Protein AF-A0A8J7A2M4-F1 (afdb_monomer_lite)

Secondary structure (DSSP, 8-state):
--HHHHHHHHHHH-PPP----SGGGHHHHTS-HHHHTT------PPPPTT-HHHHHHHHHHHHHHHHHS--SS----GGGHHHHHHHHTT-HHHHHHHHHHHHHHHHHTT-SS--HHHHHHHSPPHHHHHHHHHHHHHHHHHHS----THHHHHHTTSS----------------------------PPPP--------

Radius of gyration: 32.7 Å; chains: 1; bounding box: 52×66×110 Å

Structure (mmCIF, N/CA/C/O backbone):
data_AF-A0A8J7A2M4-F1
#
_entry.id   AF-A0A8J7A2M4-F1
#
loop_
_atom_site.group_PDB
_atom_site.id
_atom_site.type_symbol
_atom_site.label_atom_id
_atom_site.label_alt_id
_atom_site.label_comp_id
_atom_site.label_asym_id
_atom_site.label_entity_id
_atom_site.label_seq_id
_atom_site.pdbx_PDB_ins_code
_atom_site.Cartn_x
_atom_site.Cartn_y
_atom_site.Cartn_z
_atom_site.occupancy
_atom_site.B_iso_or_equiv
_atom_site.auth_seq_id
_atom_site.auth_comp_id
_atom_site.auth_asym_id
_atom_site.auth_atom_id
_atom_site.pdbx_PDB_model_num
ATOM 1 N N . MET A 1 1 ? 28.410 -8.652 -8.803 1.00 45.47 1 MET A N 1
ATOM 2 C CA . MET A 1 1 ? 28.639 -10.118 -8.819 1.00 45.47 1 MET A CA 1
ATOM 3 C C . MET A 1 1 ? 27.365 -10.962 -8.608 1.00 45.47 1 MET A C 1
ATOM 5 O O . MET A 1 1 ? 27.441 -12.162 -8.803 1.00 45.47 1 MET A O 1
ATOM 9 N N . GLN A 1 2 ? 26.191 -10.394 -8.273 1.00 54.66 2 GLN A N 1
ATOM 10 C CA . GLN A 1 2 ? 24.990 -11.181 -7.897 1.00 54.66 2 GLN A CA 1
ATOM 11 C C . GLN A 1 2 ? 23.956 -11.416 -9.030 1.00 54.66 2 GLN A C 1
ATOM 13 O O . GLN A 1 2 ? 23.172 -12.356 -8.972 1.00 54.66 2 GLN A O 1
ATOM 18 N N . VAL A 1 3 ? 23.960 -10.609 -10.096 1.00 56.81 3 VAL A N 1
ATOM 19 C CA . VAL A 1 3 ? 22.908 -10.603 -11.142 1.00 56.81 3 VAL A CA 1
ATOM 20 C C . VAL A 1 3 ? 22.974 -11.806 -12.091 1.00 56.81 3 VAL A C 1
ATOM 22 O O . VAL A 1 3 ? 21.947 -12.343 -12.509 1.00 56.81 3 VAL A O 1
ATOM 25 N N . ALA A 1 4 ? 24.185 -12.264 -12.423 1.00 59.19 4 ALA A N 1
ATOM 26 C CA . ALA A 1 4 ? 24.372 -13.454 -13.253 1.00 59.19 4 ALA A CA 1
ATOM 27 C C . ALA A 1 4 ? 23.784 -14.710 -12.587 1.00 59.19 4 ALA A C 1
ATOM 29 O O . ALA A 1 4 ? 23.408 -15.655 -13.279 1.00 59.19 4 ALA A O 1
ATOM 30 N N . THR A 1 5 ? 23.646 -14.691 -11.260 1.00 67.31 5 THR A N 1
ATOM 31 C CA . THR A 1 5 ? 23.146 -15.805 -10.460 1.00 67.31 5 THR A CA 1
ATOM 32 C C . THR A 1 5 ? 21.656 -16.044 -10.679 1.00 67.31 5 THR A C 1
ATOM 34 O O . THR A 1 5 ? 21.287 -17.188 -10.897 1.00 67.31 5 THR A O 1
ATOM 37 N N . ILE A 1 6 ? 20.807 -15.006 -10.728 1.00 68.06 6 ILE A N 1
ATOM 38 C CA . ILE A 1 6 ? 19.355 -15.177 -10.970 1.00 68.06 6 ILE A CA 1
ATOM 39 C C . ILE A 1 6 ? 19.112 -15.763 -12.365 1.00 68.06 6 ILE A C 1
ATOM 41 O O . ILE A 1 6 ? 18.344 -16.708 -12.530 1.00 68.06 6 ILE A O 1
ATOM 45 N N . LYS A 1 7 ? 19.831 -15.253 -13.372 1.00 68.62 7 LYS A N 1
ATOM 46 C CA . LYS A 1 7 ? 19.777 -15.778 -14.742 1.00 68.62 7 LYS A CA 1
ATOM 47 C C . LYS A 1 7 ? 20.258 -17.229 -14.814 1.00 68.62 7 LYS A C 1
ATOM 49 O O . LYS A 1 7 ? 19.621 -18.051 -15.469 1.00 68.62 7 LYS A O 1
ATOM 54 N N . SER A 1 8 ? 21.399 -17.524 -14.190 1.00 71.12 8 SER A N 1
ATOM 55 C CA . SER A 1 8 ? 21.975 -18.871 -14.170 1.00 71.12 8 SER A CA 1
ATOM 56 C C . SER A 1 8 ? 21.030 -19.849 -13.477 1.00 71.12 8 SER A C 1
ATOM 58 O O . SER A 1 8 ? 20.722 -20.899 -14.028 1.00 71.12 8 SER A O 1
ATOM 60 N N . LEU A 1 9 ? 20.471 -19.448 -12.334 1.00 74.12 9 LEU A N 1
ATOM 61 C CA . LEU A 1 9 ? 19.544 -20.249 -11.550 1.00 74.12 9 LEU A CA 1
ATOM 62 C C . LEU A 1 9 ? 18.247 -20.526 -12.311 1.00 74.12 9 LEU A C 1
ATOM 64 O O . LEU A 1 9 ? 17.827 -21.673 -12.357 1.00 74.12 9 LEU A O 1
ATOM 68 N N . ALA A 1 10 ? 17.652 -19.528 -12.970 1.00 71.88 10 ALA A N 1
ATOM 69 C CA . ALA A 1 10 ? 16.437 -19.732 -13.758 1.00 71.88 10 ALA A CA 1
ATOM 70 C C . ALA A 1 10 ? 16.629 -20.687 -14.938 1.00 71.88 10 ALA A C 1
ATOM 72 O O . A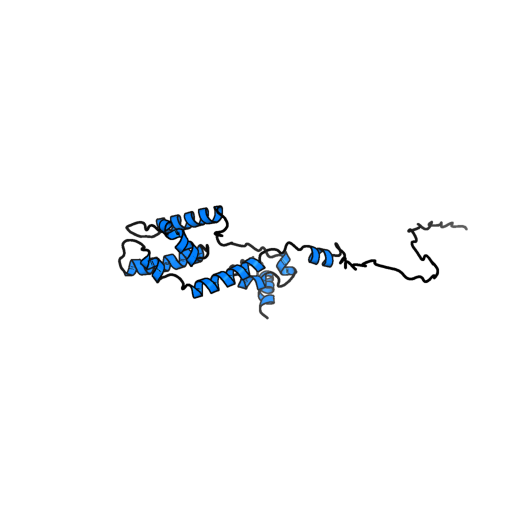LA A 1 10 ? 15.773 -21.530 -15.201 1.00 71.88 10 ALA A O 1
ATOM 73 N N . ASN A 1 11 ? 17.770 -20.595 -15.624 1.00 73.56 11 ASN A N 1
ATOM 74 C CA . ASN A 1 11 ? 18.081 -21.522 -16.708 1.00 73.56 11 ASN A CA 1
ATOM 75 C C . ASN A 1 11 ? 18.412 -22.930 -16.190 1.00 73.56 11 ASN A C 1
ATOM 77 O O . ASN A 1 11 ? 18.091 -23.901 -16.865 1.00 73.56 11 ASN A O 1
ATOM 81 N N . LEU A 1 12 ? 19.043 -23.042 -15.016 1.00 78.62 12 LEU A N 1
ATOM 82 C CA . LEU A 1 12 ? 19.411 -24.324 -14.415 1.00 78.62 12 LEU A CA 1
ATOM 83 C C . LEU A 1 12 ? 18.189 -25.072 -13.863 1.00 78.62 12 LEU A C 1
ATOM 85 O O . LEU A 1 12 ? 18.105 -26.287 -13.997 1.00 78.62 12 LEU A O 1
ATOM 89 N N . THR A 1 13 ? 17.251 -24.358 -13.237 1.00 78.88 13 THR A N 1
ATOM 90 C CA . THR A 1 13 ? 16.090 -24.966 -12.570 1.00 78.88 13 THR A CA 1
ATOM 91 C C . THR A 1 13 ? 14.877 -25.113 -13.484 1.00 78.88 13 THR A C 1
ATOM 93 O O . THR A 1 13 ? 13.997 -25.915 -13.189 1.00 78.88 13 THR A O 1
ATOM 96 N N . GLY A 1 14 ? 14.795 -24.342 -14.575 1.00 78.56 14 GLY A N 1
ATOM 97 C CA . GLY A 1 14 ? 13.630 -24.325 -15.465 1.00 78.56 14 GLY A CA 1
ATOM 98 C C . GLY A 1 14 ? 12.366 -23.719 -14.835 1.00 78.56 14 GLY A C 1
ATOM 99 O O . GLY A 1 14 ? 11.276 -23.862 -15.387 1.00 78.56 14 GLY A O 1
ATOM 100 N N . VAL A 1 15 ? 12.489 -23.048 -13.685 1.00 80.81 15 VAL A N 1
ATOM 101 C CA . VAL A 1 15 ? 11.365 -22.491 -12.915 1.00 80.81 15 VAL A CA 1
ATOM 102 C C . VAL A 1 15 ? 11.116 -21.024 -13.281 1.00 80.81 15 VAL A C 1
ATOM 104 O O . VAL A 1 15 ? 12.041 -20.272 -13.593 1.00 80.81 15 VAL A O 1
ATOM 107 N N . LYS A 1 16 ? 9.849 -20.594 -13.222 1.00 79.25 16 LYS A N 1
ATOM 108 C CA . LYS A 1 16 ? 9.463 -19.182 -13.356 1.00 79.25 16 LYS A CA 1
ATOM 109 C C . LYS A 1 16 ? 9.686 -18.451 -12.032 1.00 79.25 16 LYS A C 1
ATOM 111 O O . LYS A 1 16 ? 9.142 -18.854 -11.009 1.00 79.25 16 LYS A O 1
ATOM 116 N N . PHE A 1 17 ? 10.444 -17.361 -12.069 1.00 81.00 17 PHE A N 1
ATOM 117 C CA . PHE A 1 17 ? 10.674 -16.507 -10.907 1.00 81.00 17 PHE A CA 1
ATOM 118 C C . PHE A 1 17 ? 9.651 -15.376 -10.892 1.00 81.00 17 PHE A C 1
ATOM 120 O O . PHE A 1 17 ? 9.504 -14.666 -11.885 1.00 81.00 17 PHE A O 1
ATOM 127 N N . VAL A 1 18 ? 8.968 -15.207 -9.761 1.00 82.62 18 VAL A N 1
ATOM 128 C CA . VAL A 1 18 ? 8.136 -14.034 -9.484 1.00 82.62 18 VAL A CA 1
ATOM 129 C C . VAL A 1 18 ? 8.878 -13.205 -8.450 1.00 82.62 18 VAL A C 1
ATOM 131 O O . VAL A 1 18 ? 9.097 -13.657 -7.329 1.00 82.62 18 VAL A O 1
ATOM 134 N N . LEU A 1 19 ? 9.313 -12.016 -8.857 1.00 82.12 19 LEU A N 1
ATOM 135 C CA . LEU A 1 19 ? 9.938 -11.044 -7.970 1.00 82.12 19 LEU A CA 1
ATOM 136 C C . LEU A 1 19 ? 8.877 -10.005 -7.608 1.00 82.12 19 LEU A C 1
ATOM 138 O O . LEU A 1 19 ? 8.272 -9.415 -8.499 1.00 82.12 19 LEU A O 1
ATOM 142 N N . ALA A 1 20 ? 8.646 -9.807 -6.315 1.00 83.38 20 ALA A N 1
ATOM 143 C CA . ALA A 1 20 ? 7.710 -8.823 -5.790 1.00 83.38 20 ALA A CA 1
ATOM 144 C C . ALA A 1 20 ? 8.420 -7.987 -4.724 1.00 83.38 20 ALA A C 1
ATOM 146 O O . ALA A 1 20 ? 9.179 -8.528 -3.919 1.00 83.38 20 ALA A O 1
ATOM 147 N N . GLY A 1 21 ? 8.194 -6.677 -4.732 1.00 82.81 21 GLY A N 1
ATOM 148 C CA . GLY A 1 21 ? 8.843 -5.761 -3.804 1.00 82.81 21 GLY A CA 1
ATOM 149 C C . GLY A 1 21 ? 8.627 -4.302 -4.178 1.00 82.81 21 GLY A C 1
ATOM 150 O O . GLY A 1 21 ? 7.803 -3.982 -5.035 1.00 82.81 21 GLY A O 1
ATOM 151 N N . THR A 1 22 ? 9.375 -3.436 -3.503 1.00 85.00 22 THR A N 1
ATOM 152 C CA . THR A 1 22 ? 9.384 -1.987 -3.713 1.00 85.00 22 THR A CA 1
ATOM 153 C C . THR A 1 22 ? 10.067 -1.617 -5.030 1.00 85.00 22 THR A C 1
ATOM 155 O O . THR A 1 22 ? 10.635 -2.457 -5.739 1.00 85.00 22 THR A O 1
ATOM 158 N N . TYR A 1 23 ? 10.057 -0.322 -5.341 1.00 84.19 23 TYR A N 1
ATOM 159 C CA . TYR A 1 23 ? 10.721 0.230 -6.519 1.00 84.19 23 TYR A CA 1
ATOM 160 C C . TYR A 1 23 ? 12.239 -0.010 -6.563 1.00 84.19 23 TYR A C 1
ATOM 162 O O . TYR A 1 23 ? 12.836 0.110 -7.628 1.00 84.19 23 TYR A O 1
ATOM 170 N N . ASP A 1 24 ? 12.864 -0.456 -5.473 1.00 79.12 24 ASP A N 1
ATOM 171 C CA . ASP A 1 24 ? 14.272 -0.871 -5.467 1.00 79.12 24 ASP A CA 1
ATOM 172 C C . ASP A 1 24 ? 14.547 -2.031 -6.434 1.00 79.12 24 ASP A C 1
ATOM 174 O O . ASP A 1 24 ? 15.643 -2.155 -6.984 1.00 79.12 24 ASP A O 1
ATOM 178 N N . LEU A 1 25 ? 13.537 -2.867 -6.708 1.00 81.75 25 LEU A N 1
ATOM 179 C CA . LEU A 1 25 ? 13.650 -3.960 -7.673 1.00 81.75 25 LEU A CA 1
ATOM 180 C C . LEU A 1 25 ? 13.670 -3.484 -9.130 1.00 81.75 25 LEU A C 1
ATOM 182 O O . LEU A 1 25 ? 14.038 -4.269 -10.008 1.00 81.75 25 LEU A O 1
ATOM 186 N N . LEU A 1 26 ? 13.349 -2.215 -9.413 1.00 78.25 26 LEU A N 1
ATOM 187 C CA . LEU A 1 26 ? 13.401 -1.670 -10.774 1.00 78.25 26 LEU A CA 1
ATOM 188 C C . LEU A 1 26 ? 14.807 -1.735 -11.370 1.00 78.25 26 LEU A C 1
ATOM 190 O O . LEU A 1 26 ? 14.944 -1.877 -12.586 1.00 78.25 26 LEU A O 1
ATOM 194 N N . ILE A 1 27 ? 15.853 -1.742 -10.534 1.00 75.62 27 ILE A N 1
ATOM 195 C CA . ILE A 1 27 ? 17.225 -1.960 -11.003 1.00 75.62 27 ILE A CA 1
ATOM 196 C C . ILE A 1 27 ? 17.367 -3.290 -11.750 1.00 75.62 27 ILE A C 1
ATOM 198 O O . ILE A 1 27 ? 18.163 -3.374 -12.679 1.00 75.62 27 ILE A O 1
ATOM 202 N N . LEU A 1 28 ? 16.577 -4.313 -11.395 1.00 74.00 28 LEU A N 1
ATOM 203 C CA . LEU A 1 28 ? 16.634 -5.643 -12.000 1.00 74.00 28 LEU A CA 1
ATOM 204 C C . LEU A 1 28 ? 15.978 -5.710 -13.385 1.00 74.00 28 LEU A C 1
ATOM 206 O O . LEU A 1 28 ? 16.345 -6.569 -14.191 1.00 74.00 28 LEU A O 1
ATOM 210 N N . ARG A 1 29 ? 15.058 -4.787 -13.684 1.00 69.94 29 ARG A N 1
ATOM 211 C CA . ARG A 1 29 ? 14.261 -4.743 -14.920 1.00 69.94 29 ARG A CA 1
ATOM 212 C C . ARG A 1 29 ? 15.123 -4.632 -16.180 1.00 69.94 29 ARG A C 1
ATOM 214 O O . ARG A 1 29 ? 14.907 -5.346 -17.158 1.00 69.94 29 ARG A O 1
ATOM 221 N N . ASN A 1 30 ? 16.135 -3.763 -16.143 1.00 67.62 30 ASN A N 1
ATOM 222 C CA . ASN A 1 30 ? 16.897 -3.337 -17.323 1.00 67.62 30 ASN A CA 1
ATOM 223 C C . ASN A 1 30 ? 18.336 -3.882 -17.367 1.00 67.62 30 ASN A C 1
ATOM 225 O O . ASN A 1 30 ? 19.190 -3.342 -18.065 1.00 67.62 30 ASN A O 1
ATOM 229 N N . LEU A 1 31 ? 18.632 -4.963 -16.635 1.00 72.06 31 LEU A N 1
ATOM 230 C CA . LEU A 1 31 ? 20.013 -5.445 -16.471 1.00 72.06 31 LEU A CA 1
ATOM 231 C C . LEU A 1 31 ? 20.600 -6.145 -17.696 1.00 72.06 31 LEU A C 1
ATOM 233 O O . LEU A 1 31 ? 21.819 -6.214 -17.841 1.00 72.06 31 LEU A O 1
ATOM 237 N N . SER A 1 32 ? 19.767 -6.721 -18.563 1.00 73.50 32 SER A N 1
ATOM 238 C CA . SER A 1 32 ? 20.240 -7.279 -19.831 1.00 73.50 32 SER A CA 1
ATOM 239 C C . SER A 1 32 ? 19.106 -7.409 -20.837 1.00 73.50 32 SER A C 1
ATOM 241 O O . SER A 1 32 ? 18.001 -7.805 -20.474 1.00 73.50 32 SER A O 1
ATOM 243 N N . ALA A 1 33 ? 19.409 -7.210 -22.121 1.00 73.06 33 ALA A N 1
ATOM 244 C CA . ALA A 1 33 ? 18.443 -7.392 -23.206 1.00 73.06 33 ALA A CA 1
ATOM 245 C C . ALA A 1 33 ? 17.787 -8.789 -23.204 1.00 73.06 33 ALA A C 1
ATOM 247 O O . ALA A 1 33 ? 16.632 -8.944 -23.588 1.00 73.06 33 ALA A O 1
ATOM 248 N N . GLN A 1 34 ? 18.503 -9.823 -22.748 1.00 71.75 34 GLN A N 1
ATOM 249 C CA . GLN A 1 34 ? 17.954 -11.177 -22.646 1.00 71.75 34 GLN A CA 1
ATOM 250 C C . GLN A 1 34 ? 16.920 -11.312 -21.519 1.00 71.75 34 GLN A C 1
ATOM 252 O O . GLN A 1 34 ? 15.963 -12.070 -21.677 1.00 71.75 34 GLN A O 1
ATOM 257 N N . LEU A 1 35 ? 17.115 -10.600 -20.406 1.00 72.62 35 LEU A N 1
ATOM 258 C CA . LEU A 1 35 ? 16.166 -10.566 -19.295 1.00 72.62 35 LEU A CA 1
ATOM 259 C C . LEU A 1 35 ? 14.941 -9.729 -19.675 1.00 72.62 35 LEU A C 1
ATOM 261 O O . LEU A 1 35 ? 13.828 -10.226 -19.561 1.00 72.62 35 LEU A O 1
ATOM 265 N N . CYS A 1 36 ? 15.136 -8.548 -20.272 1.00 74.94 36 CYS A N 1
ATOM 266 C CA . CYS A 1 36 ? 14.035 -7.684 -20.714 1.00 74.94 36 CYS A CA 1
ATOM 267 C C . CYS A 1 36 ? 13.063 -8.391 -21.678 1.00 74.94 36 CYS A C 1
ATOM 269 O O . CYS A 1 36 ? 11.870 -8.134 -21.645 1.00 74.94 36 CYS A O 1
ATOM 271 N N . ARG A 1 37 ? 13.545 -9.321 -22.518 1.00 74.88 37 ARG A N 1
ATOM 272 C CA . ARG A 1 37 ? 12.689 -10.092 -23.447 1.00 74.88 37 ARG A CA 1
ATOM 273 C C . ARG A 1 37 ? 11.855 -11.191 -22.781 1.00 74.88 37 ARG A C 1
ATOM 275 O O . ARG A 1 37 ? 11.005 -11.775 -23.445 1.00 74.88 37 ARG A O 1
ATOM 282 N N . ARG A 1 38 ? 12.159 -11.552 -21.533 1.00 75.31 38 ARG A N 1
ATOM 283 C CA . ARG A 1 38 ? 11.548 -12.681 -20.808 1.00 75.31 38 ARG A CA 1
ATOM 284 C C . ARG A 1 38 ? 10.885 -12.258 -19.496 1.00 75.31 38 ARG A C 1
ATOM 286 O O . ARG A 1 38 ? 10.276 -13.103 -18.846 1.00 75.31 38 ARG A O 1
ATOM 293 N N . SER A 1 39 ? 11.018 -10.993 -19.119 1.00 76.62 39 SER A N 1
ATOM 294 C CA . SER A 1 39 ? 10.403 -10.408 -17.933 1.00 76.62 39 SER A CA 1
ATOM 295 C C . SER A 1 39 ? 9.092 -9.726 -18.299 1.00 76.62 39 SER A C 1
ATOM 297 O O . SER A 1 39 ? 8.983 -9.095 -19.349 1.00 76.62 39 SER A O 1
ATOM 299 N N . LEU A 1 40 ? 8.106 -9.863 -17.418 1.00 80.69 40 LEU A N 1
ATOM 300 C CA . LEU A 1 40 ? 6.861 -9.110 -17.456 1.00 80.69 40 LEU A CA 1
ATOM 301 C C . LEU A 1 40 ? 6.797 -8.272 -16.185 1.00 80.69 40 LEU A C 1
ATOM 303 O O . LEU A 1 40 ? 6.876 -8.826 -15.088 1.00 80.69 40 LEU A O 1
ATOM 307 N N . ASP A 1 41 ? 6.622 -6.968 -16.351 1.00 81.62 41 ASP A N 1
ATOM 308 C CA . ASP A 1 41 ? 6.462 -6.048 -15.235 1.00 81.62 41 ASP A CA 1
ATOM 309 C C . ASP A 1 41 ? 4.968 -5.838 -14.981 1.00 81.62 41 ASP A C 1
ATOM 311 O O . ASP A 1 41 ? 4.223 -5.463 -15.888 1.00 81.62 41 ASP A O 1
ATOM 315 N N . ILE A 1 42 ? 4.527 -6.092 -13.750 1.00 84.81 42 ILE A N 1
ATOM 316 C CA . ILE A 1 42 ? 3.163 -5.803 -13.298 1.00 84.81 42 ILE A CA 1
ATOM 317 C C . ILE A 1 42 ? 3.276 -4.743 -12.215 1.00 84.81 42 ILE A C 1
ATOM 319 O O . ILE A 1 42 ? 3.838 -4.998 -11.149 1.00 84.81 42 ILE A O 1
ATOM 323 N N . HIS A 1 43 ? 2.761 -3.552 -12.504 1.00 86.75 43 HIS A N 1
ATOM 324 C CA . HIS A 1 43 ? 2.781 -2.452 -11.559 1.00 86.75 43 HIS A CA 1
ATOM 325 C C . HIS A 1 43 ? 1.462 -2.380 -10.783 1.00 86.75 43 HIS A C 1
ATOM 327 O O . HIS A 1 43 ? 0.397 -2.211 -11.370 1.00 86.75 43 HIS A O 1
ATOM 333 N N . PHE A 1 44 ? 1.544 -2.519 -9.460 1.00 87.25 44 PHE A N 1
ATOM 334 C CA . PHE A 1 44 ? 0.426 -2.291 -8.548 1.00 87.25 44 PHE A CA 1
ATOM 335 C C . PHE A 1 44 ? 0.503 -0.858 -8.020 1.00 87.25 44 PHE A C 1
ATOM 337 O O . PHE A 1 44 ? 1.209 -0.588 -7.049 1.00 87.25 44 PHE A O 1
ATOM 344 N N . GLU A 1 45 ? -0.177 0.059 -8.704 1.00 89.19 45 GLU A N 1
ATOM 345 C CA . GLU A 1 45 ? -0.230 1.471 -8.324 1.00 89.19 45 GLU A CA 1
ATOM 346 C C . GLU A 1 45 ? -0.995 1.677 -7.011 1.00 89.19 45 GLU A C 1
ATOM 348 O O . GLU A 1 45 ? -1.919 0.933 -6.669 1.00 89.19 45 GLU A O 1
ATOM 353 N N . ARG A 1 46 ? -0.616 2.723 -6.274 1.00 93.62 46 ARG A N 1
ATOM 354 C CA . ARG A 1 46 ? -1.418 3.232 -5.156 1.00 93.62 46 ARG A CA 1
ATOM 355 C C . ARG A 1 46 ? -2.637 3.989 -5.684 1.00 93.62 46 ARG A C 1
ATOM 357 O O . ARG A 1 46 ? -2.605 4.522 -6.790 1.00 93.62 46 ARG A O 1
ATOM 364 N N . TYR A 1 47 ? -3.668 4.112 -4.854 1.00 95.31 47 TYR A N 1
ATOM 365 C CA . TYR A 1 47 ? -4.819 4.958 -5.166 1.00 95.31 47 TYR A CA 1
ATOM 366 C C . TYR A 1 47 ? -4.400 6.435 -5.176 1.00 95.31 47 TYR A C 1
ATOM 368 O O . TYR A 1 47 ? -3.763 6.904 -4.229 1.00 95.31 47 TYR A O 1
ATOM 376 N N . LYS A 1 48 ? -4.743 7.169 -6.238 1.00 94.31 48 LYS A N 1
ATOM 377 C CA . LYS A 1 48 ? -4.382 8.582 -6.420 1.00 94.31 48 LYS A CA 1
ATOM 378 C C . LYS A 1 48 ? -5.547 9.497 -6.044 1.00 94.31 48 LYS A C 1
ATOM 380 O O . LYS A 1 48 ? -6.644 9.359 -6.572 1.00 94.31 48 LYS A O 1
ATOM 385 N N . ALA A 1 49 ? -5.309 10.468 -5.163 1.00 93.06 49 ALA A N 1
ATOM 386 C CA . ALA A 1 49 ? -6.327 11.440 -4.746 1.00 93.06 49 ALA A CA 1
ATOM 387 C C . ALA A 1 49 ? -6.798 12.346 -5.889 1.00 93.06 49 ALA A C 1
ATOM 389 O O . ALA A 1 49 ? -7.897 12.887 -5.837 1.00 93.06 49 ALA A O 1
ATOM 390 N N . GLU A 1 50 ? -5.974 12.509 -6.920 1.00 93.44 50 GLU A N 1
ATOM 391 C CA . GLU A 1 50 ? -6.294 13.287 -8.112 1.00 93.44 50 GLU A CA 1
ATOM 392 C C . GLU A 1 50 ? -7.310 12.572 -9.025 1.00 93.44 50 GLU A C 1
ATOM 394 O O . GLU A 1 50 ? -7.856 13.192 -9.935 1.00 93.44 50 GLU A O 1
ATOM 399 N N . ASN A 1 51 ? -7.571 11.281 -8.789 1.00 95.31 51 ASN A N 1
ATOM 400 C CA . ASN A 1 51 ? -8.531 10.469 -9.527 1.00 95.31 51 ASN A CA 1
ATOM 401 C C . ASN A 1 51 ? -9.749 10.145 -8.642 1.00 95.31 51 ASN A C 1
ATOM 403 O O . ASN A 1 51 ? -9.646 9.471 -7.615 1.00 95.31 51 ASN A O 1
ATOM 407 N N . GLU A 1 52 ? -10.932 10.600 -9.054 1.00 95.56 52 GLU A N 1
ATOM 408 C CA . GLU A 1 52 ? -12.170 10.398 -8.292 1.00 95.56 52 GLU A CA 1
ATOM 409 C C . GLU A 1 52 ? -12.563 8.920 -8.151 1.00 95.56 52 GLU A C 1
ATOM 411 O O . GLU A 1 52 ? -13.062 8.517 -7.093 1.00 95.56 52 GLU A O 1
ATOM 416 N N . GLU A 1 53 ? -12.309 8.097 -9.174 1.00 97.00 53 GLU A N 1
ATOM 417 C CA . GLU A 1 53 ? -12.598 6.660 -9.124 1.00 97.00 53 GLU A CA 1
ATOM 418 C C . GLU A 1 53 ? -11.667 5.945 -8.140 1.00 97.00 53 GLU A C 1
ATOM 420 O O . GLU A 1 53 ? -12.122 5.101 -7.363 1.00 97.00 53 GLU A O 1
ATOM 425 N N . ASP A 1 54 ? -10.395 6.349 -8.080 1.00 96.56 54 ASP A N 1
ATOM 426 C CA . ASP A 1 54 ? -9.446 5.827 -7.096 1.00 96.56 54 ASP A CA 1
ATOM 427 C C . ASP A 1 54 ? -9.854 6.214 -5.673 1.00 96.56 54 ASP A C 1
ATOM 429 O O . ASP A 1 54 ? -9.849 5.369 -4.779 1.00 96.56 54 ASP A O 1
ATOM 433 N N . LEU A 1 55 ? -10.268 7.465 -5.446 1.00 96.12 55 LEU A N 1
ATOM 434 C CA . LEU A 1 55 ? -10.769 7.899 -4.139 1.00 96.12 55 LEU A CA 1
ATOM 435 C C . LEU A 1 55 ? -12.014 7.122 -3.712 1.00 96.12 55 LEU A C 1
ATOM 437 O O . LEU A 1 55 ? -12.164 6.751 -2.544 1.00 96.12 55 LEU A O 1
ATOM 441 N N . LYS A 1 56 ? -12.931 6.873 -4.648 1.00 97.31 56 LYS A N 1
ATOM 442 C CA . LYS A 1 56 ? -14.123 6.062 -4.398 1.00 97.31 56 LYS A CA 1
ATOM 443 C C . LYS A 1 56 ? -13.747 4.626 -4.038 1.00 97.31 56 LYS A C 1
ATOM 445 O O . LYS A 1 56 ? -14.276 4.101 -3.057 1.00 97.31 56 LYS A O 1
ATOM 450 N N . ALA A 1 57 ? -12.819 4.021 -4.774 1.00 97.38 57 ALA A N 1
ATOM 451 C CA . ALA A 1 57 ? -12.320 2.684 -4.486 1.00 97.38 57 ALA A CA 1
ATOM 452 C C . ALA A 1 57 ? -11.601 2.623 -3.127 1.00 97.38 57 ALA A C 1
ATOM 454 O O . ALA A 1 57 ? -11.893 1.737 -2.323 1.00 97.38 57 ALA A O 1
ATOM 455 N N . PHE A 1 58 ? -10.754 3.605 -2.810 1.00 97.62 58 PHE A N 1
ATOM 456 C CA . PHE A 1 58 ? -10.052 3.694 -1.530 1.00 97.62 58 PHE A CA 1
ATOM 457 C C . PHE A 1 58 ? -11.019 3.810 -0.344 1.00 97.62 58 PHE A C 1
ATOM 459 O O . PHE A 1 58 ? -10.885 3.073 0.632 1.00 97.62 58 PHE A O 1
ATOM 466 N N . ARG A 1 59 ? -12.058 4.654 -0.437 1.00 97.31 59 ARG A N 1
ATOM 467 C CA . ARG A 1 59 ? -13.125 4.708 0.583 1.00 97.31 59 ARG A CA 1
ATOM 468 C C . ARG A 1 59 ? -13.830 3.358 0.745 1.00 97.31 59 ARG A C 1
ATOM 470 O O . ARG A 1 59 ? -14.116 2.950 1.868 1.00 97.31 59 ARG A O 1
ATOM 477 N N . GLY A 1 60 ? -14.057 2.635 -0.352 1.00 97.62 60 GLY A N 1
ATOM 478 C CA . GLY A 1 60 ? -14.576 1.265 -0.315 1.00 97.62 60 GLY A CA 1
ATOM 479 C C . GLY A 1 60 ? -13.655 0.294 0.434 1.00 97.62 60 GLY A C 1
ATOM 480 O O . GLY A 1 60 ? -14.133 -0.538 1.207 1.00 97.62 60 GLY A O 1
ATOM 481 N N . VAL A 1 61 ? -12.337 0.428 0.273 1.00 97.00 61 VAL A N 1
ATOM 482 C CA . VAL A 1 61 ? -11.347 -0.347 1.038 1.00 97.00 61 VAL A CA 1
ATOM 483 C C . VAL A 1 61 ? -11.406 -0.005 2.527 1.00 97.00 61 VAL A C 1
ATOM 485 O O . VAL A 1 61 ? -11.488 -0.921 3.342 1.00 97.00 61 VAL A O 1
ATOM 488 N N . VAL A 1 62 ? -11.437 1.283 2.890 1.00 97.25 62 VAL A N 1
ATOM 489 C CA . VAL A 1 62 ? -11.569 1.731 4.291 1.00 97.25 62 VAL A CA 1
ATOM 490 C C . VAL A 1 62 ? -12.830 1.143 4.929 1.00 97.25 62 VAL A C 1
ATOM 492 O O . VAL A 1 62 ? -12.757 0.543 6.001 1.00 97.25 62 VAL A O 1
ATOM 495 N N . GLN A 1 63 ? -13.969 1.223 4.236 1.00 96.81 63 GLN A N 1
ATOM 496 C CA . GLN A 1 63 ? -15.226 0.626 4.693 1.00 96.81 63 GLN A CA 1
ATOM 497 C C . GLN A 1 63 ? -15.134 -0.898 4.834 1.00 96.81 63 GLN A C 1
ATOM 499 O O . GLN A 1 63 ? -15.707 -1.488 5.748 1.00 96.81 63 GLN A O 1
ATOM 504 N N . THR A 1 64 ? -14.420 -1.558 3.924 1.00 96.75 64 THR A N 1
ATOM 505 C CA . THR A 1 64 ? -14.220 -3.007 3.992 1.00 96.75 64 THR A CA 1
ATOM 506 C C . THR A 1 64 ? -13.399 -3.372 5.222 1.00 96.75 64 THR A C 1
ATOM 508 O O . THR A 1 64 ? -13.797 -4.273 5.955 1.00 96.75 64 THR A O 1
ATOM 511 N N . PHE A 1 65 ? -12.300 -2.666 5.497 1.00 96.06 65 PHE A N 1
ATOM 512 C CA . PHE A 1 65 ? -11.499 -2.905 6.697 1.00 96.06 65 PHE A CA 1
ATOM 513 C C . PHE A 1 65 ? -12.282 -2.649 7.976 1.00 96.06 65 PHE A C 1
ATOM 515 O O . PHE A 1 65 ? -12.277 -3.510 8.849 1.00 96.06 65 PHE A O 1
ATOM 522 N N . GLN A 1 66 ? -13.023 -1.544 8.044 1.00 95.00 66 GLN A N 1
ATOM 523 C CA . GLN A 1 66 ? -13.919 -1.225 9.153 1.00 95.00 66 GLN A CA 1
ATOM 524 C C . GLN A 1 66 ? -14.823 -2.409 9.536 1.00 95.00 66 GLN A C 1
ATOM 526 O O . GLN A 1 66 ? -14.852 -2.807 10.698 1.00 95.00 66 GLN A O 1
ATOM 531 N N . ARG A 1 67 ? -15.494 -3.023 8.553 1.00 94.56 67 ARG A N 1
ATOM 532 C CA . ARG A 1 67 ? -16.414 -4.156 8.772 1.00 94.56 67 ARG A CA 1
ATOM 533 C C . ARG A 1 67 ? -15.732 -5.461 9.179 1.00 94.56 67 ARG A C 1
ATOM 535 O O . ARG A 1 67 ? -16.394 -6.347 9.707 1.00 94.56 67 ARG A O 1
ATOM 542 N N . HIS A 1 68 ? -14.444 -5.613 8.880 1.00 94.44 68 HIS A N 1
ATOM 543 C CA . HIS A 1 68 ? -13.682 -6.821 9.208 1.00 94.44 68 HIS A CA 1
ATOM 544 C C . HIS A 1 68 ? -12.910 -6.697 10.528 1.00 94.44 68 HIS A C 1
ATOM 546 O O . HIS A 1 68 ? -12.288 -7.672 10.953 1.00 94.44 68 HIS A O 1
ATOM 552 N N . LEU A 1 69 ? -12.928 -5.531 11.183 1.00 93.56 69 LEU A N 1
ATOM 553 C CA . LEU A 1 69 ? -12.306 -5.375 12.492 1.00 93.56 69 LEU A CA 1
ATOM 554 C C . LEU A 1 69 ? -13.122 -6.120 13.568 1.00 93.56 69 LEU A C 1
ATOM 556 O O . LEU A 1 69 ? -14.339 -5.953 13.635 1.00 93.56 69 LEU A O 1
ATOM 560 N N . PRO A 1 70 ? -12.476 -6.918 14.437 1.00 92.81 70 PRO A N 1
ATOM 561 C CA . PRO A 1 70 ? -13.155 -7.790 15.396 1.00 92.81 70 PRO A CA 1
ATOM 562 C C . PRO A 1 70 ? -13.562 -7.046 16.682 1.00 92.81 70 PRO A C 1
ATOM 564 O O . PRO A 1 70 ? -13.175 -7.439 17.781 1.00 92.81 70 PRO A O 1
ATOM 567 N N . PHE A 1 71 ? -14.317 -5.954 16.556 1.00 93.25 71 PHE A N 1
ATOM 568 C CA . PHE A 1 71 ? -14.797 -5.151 17.687 1.00 93.25 71 PHE A CA 1
ATOM 569 C C . PHE A 1 71 ? -16.282 -5.389 17.983 1.00 93.25 71 PHE A C 1
ATOM 571 O O . PHE A 1 71 ? -17.053 -5.735 17.092 1.00 93.25 71 PHE A O 1
ATOM 578 N N . GLU A 1 72 ? -16.697 -5.162 19.237 1.00 90.75 72 GLU A N 1
ATOM 579 C CA . GLU A 1 72 ? -18.119 -5.196 19.629 1.00 90.75 72 GLU A CA 1
ATOM 580 C C . GLU A 1 72 ? -18.929 -4.116 18.901 1.00 90.75 72 GLU A C 1
ATOM 582 O O . GLU A 1 72 ? -20.095 -4.321 18.568 1.00 90.75 72 GLU A O 1
ATOM 587 N N . GLN A 1 73 ? -18.313 -2.952 18.689 1.00 92.62 73 GLN A N 1
ATOM 588 C CA . GLN A 1 73 ? -18.908 -1.810 18.009 1.00 92.62 73 GLN A CA 1
ATOM 589 C C . GLN A 1 73 ? -18.077 -1.467 16.775 1.00 92.62 73 GLN A C 1
ATOM 591 O O . GLN A 1 73 ? -16.875 -1.201 16.881 1.00 92.62 73 GLN A O 1
ATOM 596 N N . GLU A 1 74 ? -18.726 -1.455 15.611 1.00 92.69 74 GLU A N 1
ATOM 597 C CA . GLU A 1 74 ? -18.094 -1.079 14.346 1.00 92.69 74 GLU A CA 1
ATOM 598 C C . GLU A 1 74 ? -17.560 0.366 14.441 1.00 92.69 74 GLU A C 1
ATOM 600 O O . GLU A 1 74 ? -18.323 1.266 14.802 1.00 92.69 74 GLU A O 1
ATOM 605 N N . PRO A 1 75 ? -16.262 0.604 14.175 1.00 94.25 75 PRO A N 1
ATOM 606 C CA . PRO A 1 75 ? -15.703 1.953 14.204 1.00 94.25 75 PRO A CA 1
ATOM 607 C C . PRO A 1 75 ? -16.202 2.770 13.010 1.00 94.25 75 PRO A C 1
ATOM 609 O O . PRO A 1 75 ? -16.544 2.196 11.988 1.00 94.25 75 PRO A O 1
ATOM 612 N N . ASP A 1 76 ? -16.190 4.101 13.085 1.00 94.19 76 ASP A N 1
ATOM 613 C CA . ASP A 1 76 ? -16.477 4.958 11.923 1.00 94.19 76 ASP A CA 1
ATOM 614 C C . ASP A 1 76 ? -15.169 5.444 11.278 1.00 94.19 76 ASP A C 1
ATOM 616 O O . ASP A 1 76 ? -14.716 6.569 11.485 1.00 94.19 76 ASP A O 1
ATOM 620 N N . LEU A 1 77 ? -14.508 4.559 10.526 1.00 94.69 77 LEU A N 1
ATOM 621 C CA . LEU A 1 77 ? -13.276 4.898 9.803 1.00 94.69 77 LEU A CA 1
ATOM 622 C C . LEU A 1 77 ? -13.556 5.735 8.558 1.00 94.69 77 LEU A C 1
ATOM 624 O O . LEU A 1 77 ? -12.698 6.503 8.126 1.00 94.69 77 LEU A O 1
ATOM 628 N N . LEU A 1 78 ? -14.750 5.595 7.978 1.00 95.00 78 LEU A N 1
ATOM 629 C CA . LEU A 1 78 ? -15.160 6.379 6.819 1.00 95.00 78 LEU A CA 1
ATOM 630 C C . LEU A 1 78 ? -15.240 7.872 7.131 1.00 95.00 78 LEU A C 1
ATOM 632 O O . LEU A 1 78 ? -14.900 8.665 6.257 1.00 95.00 78 LEU A O 1
ATOM 636 N N . GLN A 1 79 ? -15.623 8.263 8.349 1.00 95.62 79 GLN A N 1
ATOM 637 C CA . GLN A 1 79 ? -15.562 9.662 8.777 1.00 95.62 79 GLN A CA 1
ATOM 638 C C . GLN A 1 79 ? -14.146 10.256 8.656 1.00 95.62 79 GLN A C 1
ATOM 640 O O . GLN A 1 79 ? -14.010 11.441 8.360 1.00 95.62 79 GLN A O 1
ATOM 645 N N . TYR A 1 80 ? -13.108 9.436 8.837 1.00 95.25 80 TYR A N 1
ATOM 646 C CA . TYR A 1 80 ? -11.694 9.831 8.827 1.00 95.25 80 TYR A CA 1
ATOM 647 C C . TYR A 1 80 ? -10.938 9.261 7.617 1.00 95.25 80 TYR A C 1
ATOM 649 O O . TYR A 1 80 ? -9.745 8.948 7.700 1.00 95.25 80 TYR A O 1
ATOM 657 N N . TRP A 1 81 ? -11.632 9.059 6.491 1.00 95.31 81 TRP A N 1
ATOM 658 C CA . TRP A 1 81 ? -11.042 8.447 5.297 1.00 95.31 81 TRP A CA 1
ATOM 659 C C . TRP A 1 81 ? -9.856 9.252 4.747 1.00 95.31 81 TRP A C 1
ATOM 661 O O . TRP A 1 81 ? -8.927 8.670 4.191 1.00 95.31 81 TRP A O 1
ATOM 671 N N . ASP A 1 82 ? -9.889 10.574 4.897 1.00 95.19 82 ASP A N 1
ATOM 672 C CA . ASP A 1 82 ? -8.864 11.517 4.462 1.00 95.19 82 ASP A CA 1
ATOM 673 C C . ASP A 1 82 ? -7.589 11.371 5.296 1.00 95.19 82 ASP A C 1
ATOM 675 O O . ASP A 1 82 ? -6.505 11.254 4.731 1.00 95.19 82 ASP A O 1
ATOM 679 N N . PHE A 1 83 ? -7.717 11.243 6.618 1.00 95.00 83 PHE A N 1
ATOM 680 C CA . PHE A 1 83 ? -6.604 10.907 7.504 1.00 95.00 83 PHE A CA 1
ATOM 681 C C . PHE A 1 83 ? -6.046 9.513 7.193 1.00 95.00 83 PHE A C 1
ATOM 683 O O . PHE A 1 83 ? -4.829 9.314 7.142 1.00 95.00 83 PHE A O 1
ATOM 690 N N . CYS A 1 84 ? -6.931 8.549 6.907 1.00 95.38 84 CYS A N 1
ATOM 691 C CA . CYS A 1 84 ? -6.518 7.212 6.492 1.00 95.38 84 CYS A CA 1
ATOM 692 C C . CYS A 1 84 ? -5.712 7.248 5.188 1.00 95.38 84 CYS A C 1
ATOM 694 O O . CYS A 1 84 ? -4.706 6.550 5.047 1.00 95.38 84 CYS A O 1
ATOM 696 N N . TYR A 1 85 ? -6.145 8.072 4.235 1.00 95.62 85 TYR A N 1
ATOM 697 C CA . TYR A 1 85 ? -5.455 8.287 2.973 1.00 95.62 85 TYR A CA 1
ATOM 698 C C . TYR A 1 85 ? -4.113 8.997 3.184 1.00 95.62 85 TYR A C 1
ATOM 700 O O . TYR A 1 85 ? -3.098 8.519 2.686 1.00 95.62 85 TYR A O 1
ATOM 708 N N . GLU A 1 86 ? -4.084 10.086 3.957 1.00 94.44 86 GLU A N 1
ATOM 709 C CA . GLU A 1 86 ? -2.882 10.877 4.250 1.00 94.44 86 GLU A CA 1
ATOM 710 C C . GLU A 1 86 ? -1.757 10.002 4.810 1.00 94.44 86 GLU A C 1
ATOM 712 O O . GLU A 1 86 ? -0.630 10.064 4.324 1.00 94.44 86 GLU A O 1
ATOM 717 N N . ARG A 1 87 ? -2.067 9.156 5.800 1.00 94.38 87 ARG A N 1
ATOM 718 C CA . ARG A 1 87 ? -1.069 8.336 6.507 1.00 94.38 87 ARG A CA 1
ATOM 719 C C . ARG A 1 87 ? -0.699 7.040 5.794 1.00 94.38 87 ARG A C 1
ATOM 721 O O . ARG A 1 87 ? 0.277 6.400 6.177 1.00 94.38 87 ARG A O 1
ATOM 728 N N . SER A 1 88 ? -1.446 6.660 4.758 1.00 94.69 88 SER A N 1
ATOM 729 C CA . SER A 1 88 ? -1.156 5.483 3.927 1.00 94.69 88 SER A CA 1
ATOM 730 C C . SER A 1 88 ? -0.711 5.823 2.505 1.00 94.69 88 SER A C 1
ATOM 732 O O . SER A 1 88 ? -0.304 4.929 1.766 1.00 94.69 88 SER A O 1
ATOM 734 N N . PHE A 1 89 ? -0.791 7.092 2.097 1.00 93.62 89 PHE A N 1
ATOM 735 C CA . PHE A 1 89 ? -0.501 7.581 0.742 1.00 93.62 89 PHE A CA 1
ATOM 736 C C . PHE A 1 89 ? -1.367 6.934 -0.351 1.00 93.62 89 PHE A C 1
ATOM 738 O O . PHE A 1 89 ? -0.973 6.909 -1.518 1.00 93.62 89 PHE A O 1
ATOM 745 N N . GLY A 1 90 ? -2.526 6.376 0.017 1.00 93.06 90 GLY A N 1
ATOM 746 C CA . GLY A 1 90 ? -3.347 5.553 -0.874 1.00 93.06 90 GLY A CA 1
ATOM 747 C C . GLY A 1 90 ? -2.829 4.119 -1.051 1.00 93.06 90 GLY A C 1
ATOM 748 O O . GLY A 1 90 ? -3.325 3.388 -1.906 1.00 93.06 90 GLY A O 1
ATOM 749 N N . CYS A 1 91 ? -1.836 3.684 -0.268 1.00 93.69 91 CYS A N 1
ATOM 750 C CA . CYS A 1 91 ? -1.332 2.314 -0.271 1.00 93.69 91 CYS A CA 1
ATOM 751 C C . CYS A 1 91 ? -2.091 1.453 0.748 1.00 93.69 91 CYS A C 1
ATOM 753 O O . CYS A 1 91 ? -1.928 1.581 1.962 1.00 93.69 91 CYS A O 1
ATOM 755 N N . VAL A 1 92 ? -2.895 0.515 0.247 1.00 94.38 92 VAL A N 1
ATOM 756 C CA . VAL A 1 92 ? -3.736 -0.363 1.080 1.00 94.38 92 VAL A CA 1
ATOM 757 C C . VAL A 1 92 ? -2.916 -1.268 2.000 1.00 94.38 92 VAL A C 1
ATOM 759 O O . VAL A 1 92 ? -3.362 -1.567 3.105 1.00 94.38 92 VAL A O 1
ATOM 762 N N . GLY A 1 93 ? -1.716 -1.677 1.576 1.00 92.69 93 GLY A N 1
ATOM 763 C CA . GLY A 1 93 ? -0.801 -2.451 2.419 1.00 92.69 93 GLY A CA 1
ATOM 764 C C . GLY A 1 93 ? -0.390 -1.676 3.671 1.00 92.69 93 GLY A C 1
ATOM 765 O O . GLY A 1 93 ? -0.570 -2.171 4.779 1.00 92.69 93 GLY A O 1
ATOM 766 N N . ILE A 1 94 ? 0.041 -0.421 3.496 1.00 93.31 94 ILE A N 1
ATOM 767 C CA . ILE A 1 94 ? 0.416 0.472 4.604 1.00 93.31 94 ILE A CA 1
ATOM 768 C C . ILE A 1 94 ? -0.783 0.710 5.526 1.00 93.31 94 ILE A C 1
ATOM 770 O O . ILE A 1 94 ? -0.653 0.608 6.744 1.00 93.31 94 ILE A O 1
ATOM 774 N N . LEU A 1 95 ? -1.963 0.971 4.952 1.00 95.50 95 LEU A N 1
ATOM 775 C CA . LEU A 1 95 ? -3.190 1.145 5.730 1.00 95.50 95 LEU A CA 1
ATOM 776 C C . LEU A 1 95 ? -3.504 -0.093 6.582 1.00 95.50 95 LEU A C 1
ATOM 778 O O . LEU A 1 95 ? -3.824 0.038 7.758 1.00 95.50 95 LEU A O 1
ATOM 782 N N . LYS A 1 96 ? -3.410 -1.294 6.005 1.00 95.44 96 LYS A N 1
ATOM 783 C CA . LYS A 1 96 ? -3.690 -2.549 6.709 1.00 95.44 96 LYS A CA 1
ATOM 784 C C . LYS A 1 96 ? -2.715 -2.784 7.863 1.00 95.44 96 LYS A C 1
ATOM 786 O O . LYS A 1 96 ? -3.154 -3.154 8.953 1.00 95.44 96 LYS A O 1
ATOM 791 N N . ASP A 1 97 ? -1.420 -2.601 7.629 1.00 94.62 97 ASP A N 1
ATOM 792 C CA . ASP A 1 97 ? -0.392 -2.825 8.649 1.00 94.62 97 ASP A CA 1
ATOM 793 C C . ASP A 1 97 ? -0.561 -1.834 9.808 1.00 94.62 97 ASP A C 1
ATOM 795 O O . ASP A 1 97 ? -0.562 -2.226 10.977 1.00 94.62 97 ASP A O 1
ATOM 799 N N . TRP A 1 98 ? -0.836 -0.568 9.488 1.00 95.12 98 TRP A N 1
ATOM 800 C CA . TRP A 1 98 ? -1.151 0.458 10.476 1.00 95.12 98 TRP A CA 1
ATOM 801 C C . TRP A 1 98 ? -2.430 0.146 11.272 1.00 95.12 98 TRP A C 1
ATOM 803 O O . TRP A 1 98 ? -2.400 0.164 12.502 1.00 95.12 98 TRP A O 1
ATOM 813 N N . LEU A 1 99 ? -3.534 -0.224 10.609 1.00 95.81 99 LEU A N 1
ATOM 814 C CA . LEU A 1 99 ? -4.775 -0.622 11.288 1.00 95.81 99 LEU A CA 1
ATOM 815 C C . LEU A 1 99 ? -4.584 -1.860 12.169 1.00 95.81 99 LEU A C 1
ATOM 817 O O . LEU A 1 99 ? -5.208 -1.958 13.223 1.00 95.81 99 LEU A O 1
ATOM 821 N N . SER A 1 100 ? -3.715 -2.790 11.770 1.00 95.44 100 SER A N 1
ATOM 822 C CA . SER A 1 100 ? -3.385 -3.972 12.574 1.00 95.44 100 SER A CA 1
ATOM 823 C C . SER A 1 100 ? -2.674 -3.578 13.871 1.00 95.44 100 SER A C 1
ATOM 825 O O . SER A 1 100 ? -2.985 -4.117 14.933 1.00 95.44 100 SER A O 1
ATOM 827 N N . GLN A 1 101 ? -1.772 -2.594 13.807 1.00 95.81 101 GLN A N 1
ATOM 828 C CA . GLN A 1 101 ? -1.113 -2.046 14.990 1.00 95.81 101 GLN A CA 1
ATOM 829 C C . GLN A 1 101 ? -2.102 -1.295 15.892 1.00 95.81 101 GLN A C 1
ATOM 831 O O . GLN A 1 101 ? -2.122 -1.517 17.102 1.00 95.81 101 GLN A O 1
ATOM 836 N N . ALA A 1 102 ? -2.963 -0.457 15.307 1.00 95.81 102 ALA A N 1
ATOM 837 C CA . ALA A 1 102 ? -3.999 0.272 16.036 1.00 95.81 102 ALA A CA 1
ATOM 838 C C . ALA A 1 102 ? -4.983 -0.683 16.741 1.00 95.81 102 ALA A C 1
ATOM 840 O O . ALA A 1 102 ? -5.349 -0.468 17.897 1.00 95.81 102 ALA A O 1
ATOM 841 N N . LEU A 1 103 ? -5.372 -1.766 16.058 1.00 95.44 103 LEU A N 1
ATOM 842 C CA . LEU A 1 103 ? -6.205 -2.841 16.597 1.00 95.44 103 LEU A CA 1
ATOM 843 C C . LEU A 1 103 ? -5.540 -3.508 17.804 1.00 95.44 103 LEU A C 1
ATOM 845 O O . LEU A 1 103 ? -6.191 -3.681 18.831 1.00 95.44 103 LEU A O 1
ATOM 849 N N . ALA A 1 104 ? -4.255 -3.858 17.706 1.00 95.19 104 ALA A N 1
ATOM 850 C CA . ALA A 1 104 ? -3.528 -4.476 18.812 1.00 95.19 104 ALA A CA 1
ATOM 851 C C . ALA A 1 104 ? -3.523 -3.577 20.060 1.00 95.19 104 ALA A C 1
ATOM 853 O O . ALA A 1 104 ? -3.819 -4.053 21.155 1.00 95.19 104 ALA A O 1
ATOM 854 N N . THR A 1 105 ? -3.258 -2.278 19.893 1.00 95.31 105 THR A N 1
ATOM 855 C CA . THR A 1 105 ? -3.312 -1.296 20.987 1.00 95.31 105 THR A CA 1
ATOM 856 C C . THR A 1 105 ? -4.706 -1.215 21.608 1.00 95.31 105 THR A C 1
ATOM 858 O O . THR A 1 105 ? -4.847 -1.364 22.818 1.00 95.31 105 THR A O 1
ATOM 861 N N . ALA A 1 106 ? -5.746 -1.067 20.789 1.00 96.00 106 ALA A N 1
ATOM 862 C CA . ALA A 1 106 ? -7.124 -0.970 21.262 1.00 96.00 106 ALA A CA 1
ATOM 863 C C . ALA A 1 106 ? -7.572 -2.220 22.046 1.00 96.00 106 ALA A C 1
ATOM 865 O O . ALA A 1 106 ? -8.240 -2.106 23.074 1.00 96.00 106 ALA A O 1
ATOM 866 N N . LEU A 1 107 ? -7.182 -3.416 21.593 1.00 94.62 107 LEU A N 1
ATOM 867 C CA . LEU A 1 107 ? -7.492 -4.667 22.289 1.00 94.62 107 LEU A CA 1
ATOM 868 C C . LEU A 1 107 ? -6.765 -4.780 23.635 1.00 94.62 107 LEU A C 1
ATOM 870 O O . LEU A 1 107 ? -7.364 -5.242 24.604 1.00 94.62 107 LEU A O 1
ATOM 874 N N . LEU A 1 108 ? -5.504 -4.341 23.717 1.00 95.12 108 LEU A N 1
ATOM 875 C CA . LEU A 1 108 ? -4.750 -4.308 24.978 1.00 95.12 108 LEU A CA 1
ATOM 876 C C . LEU A 1 108 ? -5.382 -3.364 26.008 1.00 95.12 108 LEU A C 1
ATOM 878 O O . LEU A 1 108 ? -5.341 -3.643 27.203 1.00 95.12 108 LEU A O 1
ATOM 882 N N . GLU A 1 109 ? -5.997 -2.278 25.545 1.00 95.19 109 GLU A N 1
ATOM 883 C CA . GLU A 1 109 ? -6.732 -1.326 26.382 1.00 95.19 109 GLU A CA 1
ATOM 884 C C . GLU A 1 109 ? -8.150 -1.809 26.747 1.00 95.19 109 GLU A C 1
ATOM 886 O O . GLU A 1 109 ? -8.848 -1.157 27.524 1.00 95.19 109 GLU A O 1
ATOM 891 N N . GLY A 1 110 ? -8.593 -2.954 26.213 1.00 94.12 110 GLY A N 1
ATOM 892 C CA . GLY A 1 110 ? -9.954 -3.459 26.403 1.00 94.12 110 GLY A CA 1
ATOM 893 C C . GLY A 1 110 ? -11.019 -2.590 25.726 1.00 94.12 110 GLY A C 1
ATOM 894 O O . GLY A 1 110 ? -12.177 -2.579 26.153 1.00 94.12 110 GLY A O 1
ATOM 895 N N . ALA A 1 111 ? -10.640 -1.833 24.693 1.00 94.81 111 ALA A N 1
ATOM 896 C CA . ALA A 1 111 ? -11.551 -0.962 23.974 1.00 94.81 111 ALA A CA 1
ATOM 897 C C . ALA A 1 111 ? -12.587 -1.772 23.181 1.00 94.81 111 ALA A C 1
ATOM 899 O O . ALA A 1 111 ? -12.290 -2.791 22.558 1.00 94.81 111 ALA A O 1
ATOM 900 N N . LYS A 1 112 ? -13.824 -1.271 23.160 1.00 94.44 112 LYS A N 1
ATOM 901 C CA . LYS A 1 112 ? -14.944 -1.897 22.439 1.00 94.44 112 LYS A CA 1
ATOM 902 C C . LYS A 1 112 ? -14.988 -1.563 20.952 1.00 94.44 112 LYS A C 1
ATOM 904 O O . LYS A 1 112 ? -15.756 -2.184 20.223 1.00 94.44 112 LYS A O 1
ATOM 909 N N . THR A 1 113 ? -14.213 -0.567 20.527 1.00 95.75 113 THR A N 1
ATOM 910 C CA . THR A 1 113 ? -14.129 -0.075 19.150 1.00 95.75 113 THR A CA 1
ATOM 911 C C . THR A 1 113 ? -12.775 0.585 18.889 1.00 95.75 113 THR A C 1
ATOM 913 O O . THR A 1 113 ? -12.061 0.956 19.828 1.00 95.75 113 THR A O 1
ATOM 916 N N . LEU A 1 114 ? -12.435 0.768 17.613 1.00 95.44 114 LEU A N 1
ATOM 917 C CA . LEU A 1 114 ? -11.261 1.529 17.201 1.00 95.44 114 LEU A CA 1
ATOM 918 C C . LEU A 1 114 ? -11.594 3.025 17.175 1.00 95.44 114 LEU A C 1
ATOM 920 O O . LEU A 1 114 ? -12.459 3.463 16.422 1.00 95.44 114 LEU A O 1
ATOM 924 N N . THR A 1 115 ? -10.900 3.819 17.982 1.00 94.56 115 THR A N 1
ATOM 925 C CA . THR A 1 115 ? -11.096 5.267 18.059 1.00 94.56 115 THR A CA 1
ATOM 926 C C . THR A 1 115 ? -10.050 6.012 17.234 1.00 94.56 115 THR A C 1
ATOM 928 O O . THR A 1 115 ? -8.982 5.487 16.904 1.00 94.56 115 THR A O 1
ATOM 931 N N . LEU A 1 116 ? -10.317 7.293 16.972 1.00 94.38 116 LEU A N 1
ATOM 932 C CA . LEU A 1 116 ? -9.350 8.186 16.336 1.00 94.38 116 LEU A CA 1
ATOM 933 C C . LEU A 1 116 ? -8.033 8.292 17.128 1.00 94.38 116 LEU A C 1
ATOM 935 O O . LEU A 1 116 ? -6.970 8.405 16.525 1.00 94.38 116 LEU A O 1
ATOM 939 N N . SER A 1 117 ? -8.068 8.214 18.463 1.00 94.69 117 SER A N 1
ATOM 940 C CA . SER A 1 117 ? -6.847 8.264 19.279 1.00 94.69 117 SER A CA 1
ATOM 941 C C . SER A 1 117 ? -5.925 7.073 19.015 1.00 94.69 117 SER A C 1
ATOM 943 O O . SER A 1 117 ? -4.716 7.273 18.930 1.00 94.69 117 SER A O 1
ATOM 945 N N . HIS A 1 118 ? -6.476 5.867 18.821 1.00 95.25 118 HIS A N 1
ATOM 946 C CA . HIS A 1 118 ? -5.688 4.685 18.449 1.00 95.25 118 HIS A CA 1
ATOM 947 C C . HIS A 1 118 ? -5.072 4.828 17.055 1.00 95.25 118 HIS A C 1
ATOM 949 O O . HIS A 1 118 ? -3.934 4.416 16.837 1.00 95.25 118 HIS A O 1
ATOM 955 N N . LEU A 1 119 ? -5.804 5.429 16.109 1.00 94.75 119 LEU A N 1
ATOM 956 C CA . LEU A 1 119 ? -5.279 5.711 14.772 1.00 94.75 119 LEU A CA 1
ATOM 957 C C . LEU A 1 119 ? -4.101 6.684 14.854 1.00 94.75 119 LEU A C 1
ATOM 959 O O . LEU A 1 119 ? -3.028 6.390 14.338 1.00 94.75 119 LEU A O 1
ATOM 963 N N . ILE A 1 120 ? -4.272 7.812 15.547 1.00 94.75 120 ILE A N 1
ATOM 964 C CA . ILE A 1 120 ? -3.230 8.839 15.681 1.00 94.75 120 ILE A CA 1
ATOM 965 C C . ILE A 1 120 ? -1.985 8.281 16.379 1.00 94.75 120 ILE A C 1
ATOM 967 O O . ILE A 1 120 ? -0.875 8.541 15.924 1.00 94.75 120 ILE A O 1
ATOM 971 N N . SER A 1 121 ? -2.147 7.511 17.459 1.00 93.75 121 SER A N 1
ATOM 972 C CA . SER A 1 121 ? -1.013 7.006 18.246 1.00 93.75 121 SER A CA 1
ATOM 973 C C . SER A 1 121 ? -0.167 5.964 17.513 1.00 93.75 121 SER A C 1
ATOM 975 O O . SER A 1 121 ? 1.018 5.821 17.806 1.00 93.75 121 SER A O 1
ATOM 977 N N . SER A 1 122 ? -0.765 5.244 16.564 1.00 92.62 122 SER A N 1
ATOM 978 C CA . SER A 1 122 ? -0.102 4.205 15.770 1.00 92.62 122 SER A CA 1
ATOM 979 C C . SER A 1 122 ? 0.345 4.682 14.385 1.00 92.62 122 SER A C 1
ATOM 981 O O . SER A 1 122 ? 1.002 3.927 13.668 1.00 92.62 122 SER A O 1
ATOM 983 N N . ALA A 1 123 ? -0.007 5.910 13.991 1.00 92.38 123 ALA A N 1
ATOM 984 C CA . ALA A 1 123 ? 0.312 6.453 12.678 1.00 92.38 123 ALA A CA 1
ATOM 985 C C . ALA A 1 123 ? 1.798 6.809 12.542 1.00 92.38 123 ALA A C 1
ATOM 987 O O . ALA A 1 123 ? 2.454 7.234 13.495 1.00 92.38 123 ALA A O 1
ATOM 988 N N . TYR A 1 124 ? 2.311 6.723 11.313 1.00 90.00 124 TYR A N 1
ATOM 989 C CA . TYR A 1 124 ? 3.621 7.274 10.972 1.00 90.00 124 TYR A CA 1
ATOM 990 C C . TYR A 1 124 ? 3.677 8.778 11.255 1.00 90.00 124 TYR A C 1
ATOM 992 O O . TYR A 1 124 ? 2.698 9.504 11.036 1.00 90.00 124 TYR A O 1
ATOM 1000 N N . SER A 1 125 ? 4.845 9.260 11.688 1.00 91.19 125 SER A N 1
ATOM 1001 C CA . SER A 1 125 ? 5.084 10.694 11.863 1.00 91.19 125 SER A CA 1
ATOM 1002 C C . SER A 1 125 ? 5.011 11.420 10.518 1.00 91.19 125 SER A C 1
ATOM 1004 O O . SER A 1 125 ? 5.188 10.819 9.455 1.00 91.19 125 SER A O 1
ATOM 1006 N N . GLN A 1 126 ? 4.764 12.729 10.540 1.00 90.19 126 GLN A N 1
ATOM 1007 C CA . GLN A 1 126 ? 4.667 13.514 9.307 1.00 90.19 126 GLN A CA 1
ATOM 1008 C C . GLN A 1 126 ? 5.982 13.492 8.508 1.00 90.19 126 GLN A C 1
ATOM 1010 O O . GLN A 1 126 ? 5.970 13.436 7.281 1.00 90.19 126 GLN A O 1
ATOM 1015 N N . GLU A 1 127 ? 7.123 13.471 9.190 1.00 92.69 127 GLU A N 1
ATOM 1016 C CA . GLU A 1 127 ? 8.454 13.405 8.586 1.00 92.69 127 GLU A CA 1
ATOM 1017 C C . GLU A 1 127 ? 8.670 12.069 7.870 1.00 92.69 127 GLU A C 1
ATOM 1019 O O . GLU A 1 127 ? 9.115 12.044 6.722 1.00 92.69 127 GLU A O 1
ATOM 1024 N N . GLN A 1 128 ? 8.292 10.959 8.515 1.00 91.62 128 GLN A N 1
ATOM 1025 C CA . GLN A 1 128 ? 8.329 9.629 7.900 1.00 91.62 128 GLN A CA 1
ATOM 1026 C C . GLN A 1 128 ? 7.425 9.579 6.668 1.00 91.62 128 GLN A C 1
ATOM 1028 O O . GLN A 1 128 ? 7.827 9.079 5.619 1.00 91.62 128 GLN A O 1
ATOM 1033 N N . CYS A 1 129 ? 6.231 10.165 6.776 1.00 91.38 129 CYS A N 1
ATOM 1034 C CA . CYS A 1 129 ? 5.280 10.244 5.680 1.00 91.38 129 CYS A CA 1
ATOM 1035 C C . CYS A 1 129 ? 5.862 10.966 4.454 1.00 91.38 129 CYS A C 1
ATOM 1037 O O . CYS A 1 129 ? 5.728 10.492 3.325 1.00 91.38 129 CYS A O 1
ATOM 1039 N N . ILE A 1 130 ? 6.558 12.086 4.672 1.00 92.38 130 ILE A N 1
ATOM 1040 C CA . ILE A 1 130 ? 7.205 12.859 3.604 1.00 92.38 130 ILE A CA 1
ATOM 1041 C C . ILE A 1 130 ? 8.315 12.050 2.917 1.00 92.38 130 ILE A C 1
ATOM 1043 O O . ILE A 1 130 ? 8.452 12.108 1.695 1.00 92.38 130 ILE A O 1
ATOM 1047 N N . ILE A 1 131 ? 9.106 11.286 3.672 1.00 92.25 131 ILE A N 1
ATOM 1048 C CA . ILE A 1 131 ? 10.155 10.432 3.095 1.00 92.25 131 ILE A CA 1
ATOM 1049 C C . ILE A 1 131 ? 9.523 9.363 2.197 1.00 92.25 131 ILE A C 1
ATOM 1051 O O . ILE A 1 131 ? 9.862 9.277 1.016 1.00 92.25 131 ILE A O 1
ATOM 1055 N N . ILE A 1 132 ? 8.545 8.622 2.727 1.00 90.25 132 ILE A N 1
ATOM 1056 C CA . ILE A 1 132 ? 7.889 7.515 2.019 1.00 90.25 132 ILE A CA 1
ATOM 1057 C C . ILE A 1 132 ? 7.222 8.005 0.730 1.00 90.25 132 ILE A C 1
ATOM 1059 O O . ILE A 1 132 ? 7.385 7.386 -0.324 1.00 90.25 132 ILE A O 1
ATOM 1063 N N . VAL A 1 133 ? 6.492 9.125 0.774 1.00 91.31 133 VAL A N 1
ATOM 1064 C CA . VAL A 1 133 ? 5.808 9.640 -0.422 1.00 91.31 133 VAL A CA 1
ATOM 1065 C C . VAL A 1 133 ? 6.800 10.105 -1.492 1.00 91.31 133 VAL A C 1
ATOM 1067 O O . VAL A 1 133 ? 6.543 9.921 -2.682 1.00 91.31 133 VAL A O 1
ATOM 1070 N N . ASN A 1 134 ? 7.946 10.667 -1.100 1.00 91.88 134 ASN A N 1
ATOM 1071 C CA . ASN A 1 134 ? 8.976 11.100 -2.043 1.00 91.88 134 ASN A CA 1
ATOM 1072 C C . ASN A 1 134 ? 9.655 9.909 -2.726 1.00 91.88 134 ASN A C 1
ATOM 1074 O O . ASN A 1 134 ? 9.796 9.916 -3.949 1.00 91.88 134 ASN A O 1
ATOM 1078 N N . GLU A 1 135 ? 10.025 8.876 -1.965 1.00 90.62 135 GLU A N 1
ATOM 1079 C CA . GLU A 1 135 ? 10.575 7.632 -2.519 1.00 90.62 135 GLU A CA 1
ATOM 1080 C C . GLU A 1 135 ? 9.571 6.946 -3.450 1.00 90.62 135 GLU A C 1
ATOM 1082 O O . GLU A 1 135 ? 9.917 6.555 -4.567 1.00 90.62 135 GLU A O 1
ATOM 1087 N N . THR A 1 136 ? 8.305 6.884 -3.031 1.00 90.38 136 THR A N 1
ATOM 1088 C CA . THR A 1 136 ? 7.213 6.306 -3.823 1.00 90.38 136 THR A CA 1
ATOM 1089 C C . THR A 1 136 ? 7.062 7.031 -5.158 1.00 90.38 136 THR A C 1
ATOM 1091 O O . THR A 1 136 ? 7.099 6.394 -6.206 1.00 90.38 136 THR A O 1
ATOM 1094 N N . ARG A 1 137 ? 6.973 8.367 -5.147 1.00 90.19 137 ARG A N 1
ATOM 1095 C CA . ARG A 1 137 ? 6.858 9.183 -6.369 1.00 90.19 137 ARG A CA 1
ATOM 1096 C C . ARG A 1 137 ? 8.068 9.043 -7.288 1.00 90.19 137 ARG A C 1
ATOM 1098 O O . ARG A 1 137 ? 7.922 9.029 -8.509 1.00 90.19 137 ARG A O 1
ATOM 1105 N N . LEU A 1 138 ? 9.269 8.957 -6.718 1.00 89.75 138 LEU A N 1
ATOM 1106 C CA . LEU A 1 138 ? 10.490 8.760 -7.495 1.00 89.75 138 LEU A CA 1
ATOM 1107 C C . LEU A 1 138 ? 10.470 7.408 -8.215 1.00 89.75 138 LEU A C 1
ATOM 1109 O O . LEU A 1 138 ? 10.835 7.344 -9.388 1.00 89.75 138 LEU A O 1
ATOM 1113 N N . GLY A 1 139 ? 10.012 6.354 -7.540 1.00 87.75 139 GLY A N 1
ATOM 1114 C CA . GLY A 1 139 ? 9.843 5.030 -8.131 1.00 87.75 139 GLY A CA 1
ATOM 1115 C C . GLY A 1 139 ? 8.739 4.965 -9.190 1.00 87.75 139 GLY A C 1
ATOM 1116 O O . GLY A 1 139 ? 8.968 4.416 -10.266 1.00 87.75 139 GLY A O 1
ATOM 1117 N N . GLU A 1 140 ? 7.589 5.604 -8.944 1.00 89.50 140 GLU A N 1
ATOM 1118 C CA . GLU A 1 140 ? 6.497 5.750 -9.924 1.00 89.50 140 GLU A CA 1
ATOM 1119 C C . GLU A 1 140 ? 7.014 6.381 -11.226 1.00 89.50 140 GLU A C 1
ATOM 1121 O O . GLU A 1 140 ? 6.818 5.839 -12.314 1.00 89.50 140 GLU A O 1
ATOM 1126 N N . LYS A 1 141 ? 7.792 7.463 -11.118 1.00 87.75 141 LYS A N 1
ATOM 1127 C CA . LYS A 1 141 ? 8.388 8.148 -12.273 1.00 87.75 141 LYS A CA 1
ATOM 1128 C C . LYS A 1 141 ? 9.371 7.277 -13.069 1.00 87.75 141 LYS A C 1
ATOM 1130 O O . LYS A 1 141 ? 9.549 7.492 -14.262 1.00 87.75 141 LYS A O 1
ATOM 1135 N N . GLN A 1 142 ? 10.037 6.309 -12.437 1.00 82.75 142 GLN A N 1
ATOM 1136 C CA . GLN A 1 142 ? 10.915 5.365 -13.147 1.00 82.75 142 GLN A CA 1
ATOM 1137 C C . GLN A 1 142 ? 10.131 4.303 -13.935 1.00 82.75 142 GLN A C 1
ATOM 1139 O O . GLN A 1 142 ? 10.672 3.703 -14.870 1.00 82.75 142 GLN A O 1
ATOM 1144 N N . LEU A 1 143 ? 8.881 4.045 -13.546 1.00 80.31 143 LEU A N 1
ATOM 1145 C CA . LEU A 1 143 ? 7.975 3.136 -14.245 1.00 80.31 143 LEU A CA 1
ATOM 1146 C C . LEU A 1 143 ? 7.176 3.822 -15.345 1.00 80.31 14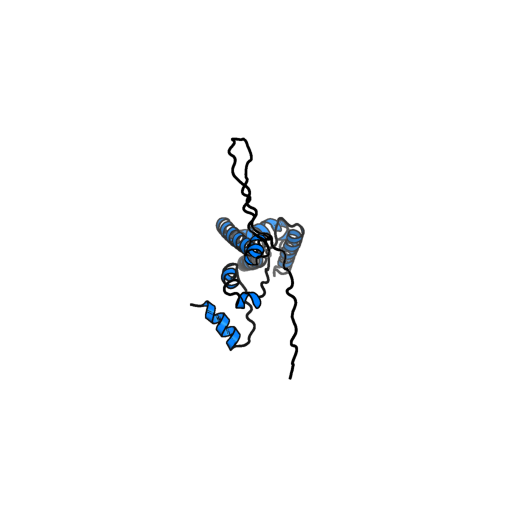3 LEU A C 1
ATOM 1148 O O . LEU A 1 143 ? 6.839 3.157 -16.327 1.00 80.31 143 LEU A O 1
ATOM 1152 N N . GLU A 1 144 ? 6.912 5.123 -15.211 1.00 78.31 144 GLU A N 1
ATOM 1153 C CA . GLU A 1 144 ? 6.322 5.920 -16.281 1.00 78.31 144 GLU A CA 1
ATOM 1154 C C . GLU A 1 144 ? 7.165 5.780 -17.554 1.00 78.31 144 GLU A C 1
ATOM 1156 O O . GLU A 1 144 ? 8.342 6.142 -17.624 1.00 78.31 144 GLU A O 1
ATOM 1161 N N . PHE A 1 145 ? 6.558 5.200 -18.588 1.00 65.19 145 PHE A N 1
ATOM 1162 C CA . PHE A 1 145 ? 7.187 5.106 -19.892 1.00 65.19 145 PHE A CA 1
ATOM 1163 C C . PHE A 1 145 ? 7.330 6.518 -20.456 1.00 65.19 145 PHE A C 1
ATOM 1165 O O . PHE A 1 145 ? 6.337 7.153 -20.803 1.00 65.19 145 PHE A O 1
ATOM 1172 N N . THR A 1 146 ? 8.567 6.994 -20.598 1.00 59.47 146 THR A N 1
ATOM 1173 C CA . THR A 1 146 ? 8.841 8.184 -21.402 1.00 59.47 146 THR A CA 1
ATOM 1174 C C . THR A 1 146 ? 8.347 7.916 -22.823 1.00 59.47 146 THR A C 1
ATOM 1176 O O . THR A 1 146 ? 8.922 7.112 -23.556 1.00 59.47 146 THR A O 1
ATOM 1179 N N . SER A 1 147 ? 7.278 8.608 -23.214 1.00 56.06 147 SER A N 1
ATOM 1180 C CA . SER A 1 147 ? 6.667 8.562 -24.550 1.00 56.06 147 SER A CA 1
ATOM 1181 C C . SER A 1 147 ? 7.596 9.073 -25.651 1.00 56.06 147 SER A C 1
ATOM 1183 O O . SER A 1 147 ? 7.234 9.037 -26.828 1.00 56.06 147 SER A O 1
ATOM 1185 N N . ASP A 1 148 ? 8.778 9.572 -25.284 1.00 62.56 148 ASP A N 1
ATOM 1186 C CA . ASP A 1 148 ? 9.774 10.106 -26.197 1.00 62.56 148 ASP A CA 1
ATOM 1187 C C . ASP A 1 148 ? 10.472 8.967 -26.957 1.00 62.56 148 ASP A C 1
ATOM 1189 O O . ASP A 1 148 ? 11.612 8.569 -26.714 1.00 62.56 148 ASP A O 1
ATOM 1193 N N . SER A 1 149 ? 9.717 8.400 -27.898 1.00 66.12 149 SER A N 1
ATOM 1194 C CA . SER A 1 149 ? 10.156 7.372 -28.838 1.00 66.12 149 SER A CA 1
ATOM 1195 C C . SER A 1 149 ? 11.252 7.887 -29.775 1.00 66.12 149 SER A C 1
ATOM 1197 O O . SER A 1 149 ? 11.929 7.078 -30.407 1.00 66.12 149 SER A O 1
ATOM 1199 N N . SER A 1 150 ? 11.460 9.207 -29.847 1.00 75.50 150 SER A N 1
ATOM 1200 C CA . SER A 1 150 ? 12.421 9.850 -30.745 1.00 75.50 150 SER A CA 1
ATOM 1201 C C . SER A 1 150 ? 13.832 9.278 -30.573 1.00 75.50 150 SER A C 1
ATOM 1203 O O . SER A 1 150 ? 14.445 8.853 -31.547 1.00 75.50 150 SER A O 1
ATOM 1205 N N . ALA A 1 151 ? 14.322 9.131 -29.338 1.00 81.50 151 ALA A N 1
ATOM 1206 C CA . ALA A 1 151 ? 15.652 8.586 -29.066 1.00 81.50 151 ALA A CA 1
ATOM 1207 C C . ALA A 1 151 ? 15.808 7.133 -29.549 1.00 81.50 151 ALA A C 1
ATOM 1209 O O . ALA A 1 151 ? 16.815 6.782 -30.168 1.00 81.50 151 ALA A O 1
ATOM 1210 N N . LEU A 1 152 ? 14.796 6.292 -29.314 1.00 84.00 152 LEU A N 1
ATOM 1211 C CA . LEU A 1 152 ? 14.794 4.905 -29.781 1.00 84.00 152 LEU A CA 1
ATOM 1212 C C . LEU A 1 152 ? 14.705 4.839 -31.309 1.00 84.00 152 LEU A C 1
ATOM 1214 O O . LEU A 1 152 ? 15.413 4.059 -31.937 1.00 84.00 152 LEU A O 1
ATOM 1218 N N . ARG A 1 153 ? 13.864 5.672 -31.923 1.00 87.50 153 ARG A N 1
ATOM 1219 C CA . ARG A 1 153 ? 13.689 5.738 -33.379 1.00 87.50 153 ARG A CA 1
ATOM 1220 C C . ARG A 1 153 ? 14.959 6.218 -34.069 1.00 87.50 153 ARG A C 1
ATOM 1222 O O . ARG A 1 153 ? 15.347 5.623 -35.070 1.00 87.50 153 ARG A O 1
ATOM 1229 N N . ILE A 1 154 ? 15.654 7.196 -33.494 1.00 89.06 154 ILE A N 1
ATOM 1230 C CA . ILE A 1 154 ? 16.980 7.633 -33.939 1.00 89.06 154 ILE A CA 1
ATOM 1231 C C . ILE A 1 154 ? 17.995 6.491 -33.812 1.00 89.06 154 ILE A C 1
ATOM 1233 O O . ILE A 1 154 ? 18.694 6.189 -34.777 1.00 89.06 154 ILE A O 1
ATOM 1237 N N . ALA A 1 155 ? 18.048 5.807 -32.665 1.00 87.06 155 ALA A N 1
ATOM 1238 C CA . ALA A 1 155 ? 18.965 4.683 -32.450 1.00 87.06 155 ALA A CA 1
ATOM 1239 C C . ALA A 1 155 ? 18.713 3.505 -33.412 1.00 87.06 155 ALA A C 1
ATOM 1241 O O . ALA A 1 155 ? 19.646 2.797 -33.786 1.00 87.06 155 ALA A O 1
ATOM 1242 N N . LEU A 1 156 ? 17.462 3.311 -33.837 1.00 90.38 156 LEU A N 1
ATOM 1243 C CA . LEU A 1 156 ? 17.058 2.306 -34.822 1.00 90.38 156 LEU A CA 1
ATOM 1244 C C . LEU 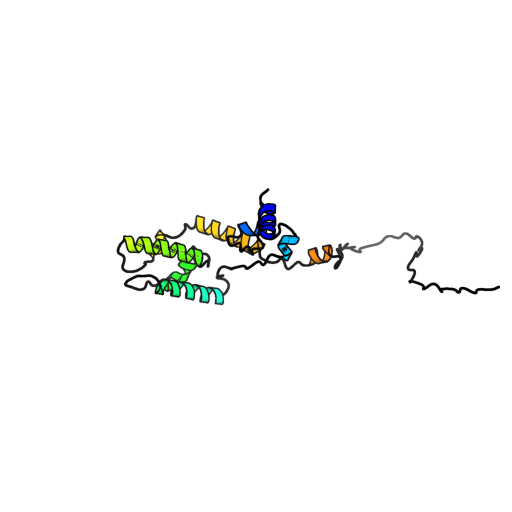A 1 156 ? 17.188 2.789 -36.279 1.00 90.38 156 LEU A C 1
ATOM 1246 O O . LEU A 1 156 ? 16.853 2.038 -37.194 1.00 90.38 156 LEU A O 1
ATOM 1250 N N . GLY A 1 157 ? 17.647 4.023 -36.514 1.00 88.19 157 GLY A N 1
ATOM 1251 C CA . GLY A 1 157 ? 17.782 4.606 -37.853 1.00 88.19 157 GLY A CA 1
ATOM 1252 C C . GLY A 1 157 ? 16.451 4.930 -38.544 1.00 88.19 157 GLY A C 1
ATOM 1253 O O . GLY A 1 157 ? 16.421 5.121 -39.757 1.00 88.19 157 GLY A O 1
ATOM 1254 N N . LEU A 1 158 ? 15.349 4.980 -37.791 1.00 87.88 158 LEU A N 1
ATOM 1255 C CA . LEU A 1 158 ? 14.011 5.320 -38.284 1.00 87.88 158 LEU A CA 1
ATOM 1256 C C . LEU A 1 158 ? 13.783 6.838 -38.365 1.00 87.88 158 LEU A C 1
ATOM 1258 O O . LEU A 1 158 ? 12.872 7.274 -39.066 1.00 87.88 158 LEU A O 1
ATOM 1262 N N . GLU A 1 159 ? 14.599 7.635 -37.666 1.00 86.50 159 GLU A N 1
ATOM 1263 C CA . GLU A 1 159 ? 14.590 9.103 -37.688 1.00 86.50 159 GLU A CA 1
ATOM 1264 C C . GLU A 1 159 ? 16.025 9.652 -37.705 1.00 86.50 159 GLU A C 1
ATOM 1266 O O . GLU A 1 159 ? 16.904 9.161 -37.001 1.00 86.50 159 GLU A O 1
ATOM 1271 N N . SER A 1 160 ? 16.286 10.681 -38.512 1.00 78.75 160 SER A N 1
ATOM 1272 C CA . SER A 1 160 ? 17.563 11.405 -38.506 1.00 78.75 160 SER A CA 1
ATOM 1273 C C . SER A 1 160 ? 17.498 12.568 -37.519 1.00 78.75 160 SER A C 1
ATOM 1275 O O . SER A 1 160 ? 16.502 13.290 -37.531 1.00 78.75 160 SER A O 1
ATOM 1277 N N . HIS A 1 161 ? 18.563 12.809 -36.741 1.00 63.41 161 HIS A N 1
ATOM 1278 C CA . HIS A 1 161 ? 18.747 14.065 -35.999 1.00 63.41 161 HIS A CA 1
ATOM 1279 C C . HIS A 1 161 ? 18.607 15.236 -36.982 1.00 63.41 161 HIS A C 1
ATOM 1281 O O . HIS A 1 161 ? 19.553 15.570 -37.697 1.00 63.41 161 HIS A O 1
ATOM 1287 N N . GLN A 1 162 ? 17.434 15.865 -37.050 1.00 59.50 162 GLN A N 1
ATOM 1288 C CA . GLN A 1 162 ? 17.337 17.179 -37.659 1.00 59.50 162 GLN A CA 1
ATOM 1289 C C . GLN A 1 162 ? 17.971 18.145 -36.667 1.00 59.50 162 GLN A C 1
ATOM 1291 O O . GLN A 1 162 ? 17.310 18.728 -35.814 1.00 59.50 162 GLN A O 1
ATOM 1296 N N . VAL A 1 163 ? 19.293 18.285 -36.765 1.00 48.78 163 VAL A N 1
ATOM 1297 C CA . VAL A 1 163 ? 19.948 19.511 -36.336 1.00 48.78 163 VAL A CA 1
ATOM 1298 C C . VAL A 1 163 ? 19.322 20.595 -37.202 1.00 48.78 163 VAL A C 1
ATOM 1300 O O . VAL A 1 163 ? 19.678 20.755 -38.369 1.00 48.78 163 VAL A O 1
ATOM 1303 N N . SER A 1 164 ? 18.334 21.293 -36.650 1.00 43.72 164 SER A N 1
ATOM 1304 C CA . SER A 1 164 ? 17.881 22.572 -37.168 1.00 43.72 164 SER A CA 1
ATOM 1305 C C . SER A 1 164 ? 19.074 23.515 -37.096 1.00 43.72 164 SER A C 1
ATOM 1307 O O . SER A 1 164 ? 19.284 24.214 -36.109 1.00 43.72 164 SER A O 1
ATOM 1309 N N . VAL A 1 165 ? 19.910 23.498 -38.134 1.00 39.41 165 VAL A N 1
ATOM 1310 C CA . VAL A 1 165 ? 20.805 24.608 -38.418 1.00 39.41 165 VAL A CA 1
ATOM 1311 C C . VAL A 1 165 ? 19.878 25.737 -38.831 1.00 39.41 165 VAL A C 1
ATOM 1313 O O . VAL A 1 165 ? 19.447 25.830 -39.980 1.00 39.41 165 VAL A O 1
ATOM 1316 N N . THR A 1 166 ? 19.506 26.560 -37.858 1.00 35.41 166 THR A N 1
ATOM 1317 C CA . THR A 1 166 ? 18.821 27.823 -38.083 1.00 35.41 166 THR A CA 1
ATOM 1318 C C . THR A 1 166 ? 19.790 28.724 -38.841 1.00 35.41 166 THR A C 1
ATOM 1320 O O . THR A 1 166 ? 20.528 29.517 -38.262 1.00 35.41 166 THR A O 1
ATOM 1323 N N . HIS A 1 167 ? 19.838 28.581 -40.164 1.00 37.66 167 HIS A N 1
ATOM 1324 C CA . HIS A 1 167 ? 20.393 29.607 -41.027 1.00 37.66 167 HIS A CA 1
ATOM 1325 C C . HIS A 1 167 ? 19.422 30.787 -40.996 1.00 37.66 167 HIS A C 1
ATOM 1327 O O . HIS A 1 167 ? 18.521 30.898 -41.825 1.00 37.66 167 HIS A O 1
ATOM 1333 N N . ASN A 1 168 ? 19.607 31.669 -40.012 1.00 37.19 168 ASN A N 1
ATOM 1334 C CA . ASN A 1 168 ? 19.067 33.016 -40.067 1.00 37.19 168 ASN A CA 1
ATOM 1335 C C . ASN A 1 168 ? 19.689 33.712 -41.278 1.00 37.19 168 ASN A C 1
ATOM 1337 O O . ASN A 1 168 ? 20.833 34.165 -41.253 1.00 37.19 168 ASN A O 1
ATOM 1341 N N . ALA A 1 169 ? 18.925 33.766 -42.363 1.00 39.25 169 ALA A N 1
ATOM 1342 C CA . ALA A 1 169 ? 19.211 34.644 -43.471 1.00 39.25 169 ALA A CA 1
ATOM 1343 C C . ALA A 1 169 ? 18.939 36.086 -43.028 1.00 39.25 169 ALA A C 1
ATOM 1345 O O . ALA A 1 169 ? 17.794 36.472 -42.803 1.00 39.25 169 ALA A O 1
ATOM 1346 N N . SER A 1 170 ? 19.993 36.895 -42.933 1.00 37.69 170 SER A N 1
ATOM 1347 C CA . SER A 1 170 ? 19.921 38.343 -43.130 1.00 37.69 170 SER A CA 1
ATOM 1348 C C . SER A 1 170 ? 21.261 38.880 -43.640 1.00 37.69 170 SER A C 1
ATOM 1350 O O . SER A 1 170 ? 22.221 39.018 -42.896 1.00 37.69 170 SER A O 1
ATOM 1352 N N . GLN A 1 171 ? 21.237 39.196 -44.939 1.00 36.94 171 GLN A N 1
ATOM 1353 C CA . GLN A 1 171 ? 21.969 40.260 -45.639 1.00 36.94 171 GLN A CA 1
ATOM 1354 C C . GLN A 1 171 ? 23.456 40.071 -46.015 1.00 36.94 171 GLN A C 1
ATOM 1356 O O . GLN A 1 171 ? 24.382 40.354 -45.272 1.00 36.94 171 GLN A O 1
ATOM 1361 N N . ALA A 1 172 ? 23.606 39.691 -47.292 1.00 36.25 172 ALA A N 1
ATOM 1362 C CA . ALA A 1 172 ? 24.371 40.369 -48.345 1.00 36.25 172 ALA A CA 1
ATOM 1363 C C . ALA A 1 172 ? 25.855 40.715 -48.111 1.00 36.25 172 ALA A C 1
ATOM 1365 O O . ALA A 1 172 ? 26.190 41.674 -47.432 1.00 36.25 172 ALA A O 1
ATOM 1366 N N . THR A 1 173 ? 26.731 40.083 -48.899 1.00 29.31 173 THR A N 1
ATOM 1367 C CA . THR A 1 173 ? 27.597 40.790 -49.864 1.00 29.31 173 THR A CA 1
ATOM 1368 C C . THR A 1 173 ? 28.153 39.821 -50.915 1.00 29.31 173 THR A C 1
ATOM 1370 O O . THR A 1 173 ? 28.374 38.640 -50.672 1.00 29.31 173 THR A O 1
ATOM 1373 N N . ASN A 1 174 ? 28.303 40.349 -52.129 1.00 39.53 174 ASN A N 1
ATOM 1374 C CA . ASN A 1 174 ? 28.750 39.688 -53.352 1.00 39.53 174 ASN A CA 1
ATOM 1375 C C . ASN A 1 174 ? 30.086 38.941 -53.224 1.00 39.53 174 ASN A C 1
ATOM 1377 O O . ASN A 1 174 ? 31.084 39.543 -52.840 1.00 39.53 174 ASN A O 1
ATOM 1381 N N . THR A 1 175 ? 30.165 37.725 -53.778 1.00 32.66 175 THR A N 1
ATOM 1382 C CA . THR A 1 175 ? 31.292 37.334 -54.649 1.00 32.66 175 THR A CA 1
ATOM 1383 C C . THR A 1 175 ? 30.961 36.100 -55.495 1.00 32.66 175 THR A C 1
ATOM 1385 O O . THR A 1 175 ? 30.453 35.090 -55.020 1.00 32.66 175 THR A O 1
ATOM 1388 N N . LYS A 1 176 ? 31.230 36.212 -56.800 1.00 43.44 176 LYS A N 1
ATOM 1389 C CA . LYS A 1 176 ? 31.074 35.169 -57.823 1.00 43.44 176 LYS A CA 1
ATOM 139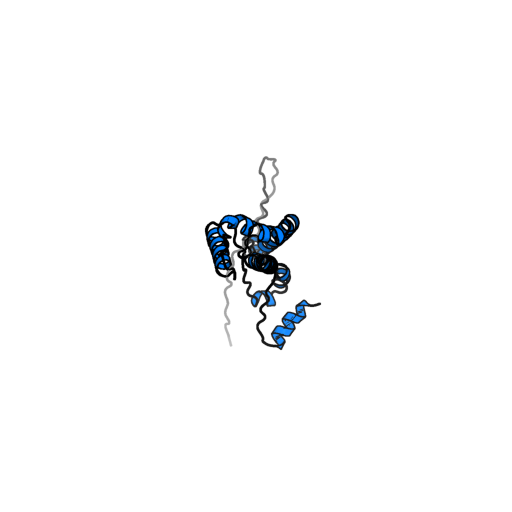0 C C . LYS A 1 176 ? 32.073 34.024 -57.595 1.00 43.44 176 LYS A C 1
ATOM 1392 O O . LYS A 1 176 ? 33.260 34.311 -57.511 1.00 43.44 176 LYS A O 1
ATOM 1397 N N . SER A 1 177 ? 31.644 32.759 -57.694 1.00 34.09 177 SER A N 1
ATOM 1398 C CA . SER A 1 177 ? 32.441 31.699 -58.346 1.00 34.09 177 SER A CA 1
ATOM 1399 C C . SER A 1 177 ? 31.634 30.418 -58.633 1.00 34.09 177 SER A C 1
ATOM 1401 O O . SER A 1 177 ? 31.025 29.832 -57.748 1.00 34.09 177 SER A O 1
ATOM 1403 N N . ARG A 1 178 ? 31.644 30.043 -59.920 1.00 35.06 178 ARG A N 1
ATOM 1404 C CA . ARG A 1 178 ? 31.420 28.746 -60.600 1.00 35.06 178 ARG A CA 1
ATOM 1405 C C . ARG A 1 178 ? 30.615 27.621 -59.914 1.00 35.06 178 ARG A C 1
ATOM 1407 O O . ARG A 1 178 ? 31.081 26.943 -59.009 1.00 35.06 178 ARG A O 1
ATOM 1414 N N . ARG A 1 179 ? 29.481 27.281 -60.547 1.00 40.72 179 ARG A N 1
ATOM 1415 C CA . ARG A 1 179 ? 28.847 25.949 -60.499 1.00 40.72 179 ARG A CA 1
ATOM 1416 C C . ARG A 1 179 ? 29.750 24.893 -61.154 1.00 40.72 179 ARG A C 1
ATOM 1418 O O . ARG A 1 179 ? 30.070 25.024 -62.333 1.00 40.72 179 ARG A O 1
ATOM 1425 N N . SER A 1 180 ? 30.009 23.796 -60.450 1.00 42.66 180 SER A N 1
ATOM 1426 C CA . SER A 1 180 ? 30.193 22.473 -61.058 1.00 42.66 180 SER A CA 1
ATOM 1427 C C . SER A 1 180 ? 29.278 21.488 -60.338 1.00 42.66 180 SER A C 1
ATOM 1429 O O . SER A 1 180 ? 29.429 21.244 -59.145 1.00 42.66 180 SER A O 1
ATOM 1431 N N . SER A 1 181 ? 28.281 20.987 -61.063 1.00 40.62 181 SER A N 1
ATOM 1432 C CA . SER A 1 181 ? 27.358 19.954 -60.608 1.00 40.62 181 SER A CA 1
ATOM 1433 C C . SER A 1 181 ? 28.041 18.592 -60.730 1.00 40.62 181 SER A C 1
ATOM 1435 O O . SER A 1 181 ? 28.386 18.177 -61.832 1.00 40.62 181 SER A O 1
ATOM 1437 N N . THR A 1 182 ? 28.231 17.906 -59.607 1.00 38.50 182 THR A N 1
ATOM 1438 C CA . THR A 1 182 ? 28.639 16.496 -59.516 1.00 38.50 182 THR A CA 1
ATOM 1439 C C . THR A 1 182 ? 27.965 15.910 -58.271 1.00 38.50 182 THR A C 1
ATOM 1441 O O . THR A 1 182 ? 28.042 16.492 -57.200 1.00 38.50 182 THR A O 1
ATOM 1444 N N . GLY A 1 183 ? 27.234 14.801 -58.294 1.00 40.78 183 GLY A N 1
ATOM 1445 C CA . GLY A 1 183 ? 26.724 13.984 -59.380 1.00 40.78 183 GLY A CA 1
ATOM 1446 C C . GLY A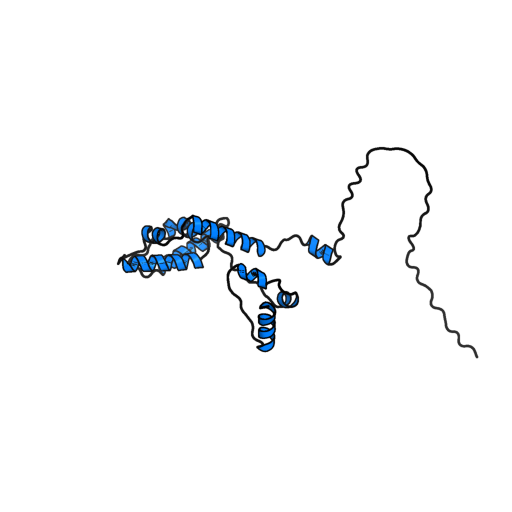 1 183 ? 25.522 13.219 -58.824 1.00 40.78 183 GLY A C 1
ATOM 1447 O O . GLY A 1 183 ? 25.641 12.509 -57.832 1.00 40.78 183 GLY A O 1
ATOM 1448 N N . ASN A 1 184 ? 24.360 13.392 -59.446 1.00 48.50 184 ASN A N 1
ATOM 1449 C CA . ASN A 1 184 ? 23.172 12.591 -59.179 1.00 48.50 184 ASN A CA 1
ATOM 1450 C C . ASN A 1 184 ? 23.048 11.635 -60.370 1.00 48.50 184 ASN A C 1
ATOM 1452 O O . ASN A 1 184 ? 22.543 12.025 -61.422 1.00 48.50 184 ASN A O 1
ATOM 1456 N N . THR A 1 185 ? 23.600 10.425 -60.266 1.00 47.84 185 THR A N 1
ATOM 1457 C CA . THR A 1 185 ? 23.456 9.418 -61.327 1.00 47.84 185 THR A CA 1
ATOM 1458 C C . THR A 1 185 ? 22.408 8.397 -60.905 1.00 47.84 185 THR A C 1
ATOM 1460 O O . THR A 1 185 ? 22.535 7.712 -59.895 1.00 47.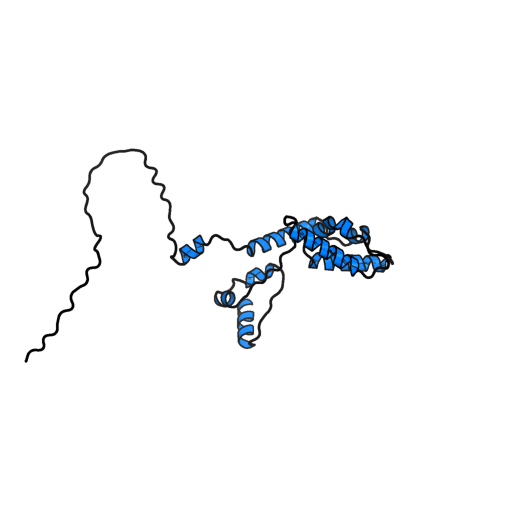84 185 THR A O 1
ATOM 1463 N N . LYS A 1 186 ? 21.313 8.356 -61.672 1.00 44.50 186 LYS A N 1
ATOM 1464 C CA . LYS A 1 186 ? 20.238 7.368 -61.544 1.00 44.50 186 LYS A CA 1
ATOM 1465 C C . LYS A 1 186 ? 20.803 5.964 -61.817 1.00 44.50 186 LYS A C 1
ATOM 1467 O O . LYS A 1 186 ? 21.670 5.836 -62.683 1.00 44.50 186 LYS A O 1
ATOM 1472 N N . PRO A 1 187 ? 20.306 4.907 -61.156 1.00 50.50 187 PRO A N 1
ATOM 1473 C CA . PRO A 1 187 ? 20.764 3.548 -61.413 1.00 50.50 187 PRO A CA 1
ATOM 1474 C C . PRO A 1 187 ? 20.374 3.128 -62.837 1.00 50.50 187 PRO A C 1
ATOM 1476 O O . PRO A 1 187 ? 19.194 2.994 -63.159 1.00 50.50 187 PRO A O 1
ATOM 1479 N N . GLN A 1 188 ? 21.370 2.931 -63.700 1.00 53.28 188 GLN A N 1
ATOM 1480 C CA . GLN A 1 188 ? 21.185 2.442 -65.064 1.00 53.28 188 GLN A CA 1
ATOM 1481 C C . GLN A 1 188 ? 21.524 0.945 -65.109 1.00 53.28 188 GLN A C 1
ATOM 1483 O O . GLN A 1 188 ? 22.645 0.537 -64.800 1.00 53.28 188 GLN A O 1
ATOM 1488 N N . ARG A 1 189 ? 20.539 0.113 -65.471 1.00 46.47 189 ARG A N 1
ATOM 1489 C CA . ARG A 1 189 ? 20.716 -1.333 -65.689 1.00 46.47 189 ARG A CA 1
ATOM 1490 C C . ARG A 1 189 ? 21.689 -1.572 -66.849 1.00 46.47 189 ARG A C 1
ATOM 1492 O O . ARG A 1 189 ? 21.510 -1.009 -67.925 1.00 46.47 189 ARG A O 1
ATOM 1499 N N . ARG A 1 190 ? 22.686 -2.436 -66.639 1.00 46.09 190 ARG A N 1
ATOM 1500 C CA . ARG A 1 190 ? 23.592 -2.918 -67.693 1.00 46.09 190 ARG A CA 1
ATOM 1501 C C . ARG A 1 190 ? 22.943 -4.075 -68.471 1.00 46.09 190 ARG A C 1
ATOM 1503 O O . ARG A 1 190 ? 22.293 -4.908 -67.837 1.00 46.09 190 ARG A O 1
ATOM 1510 N N . PRO A 1 191 ? 23.115 -4.155 -69.801 1.00 46.25 191 PRO A N 1
ATOM 1511 C CA . PRO A 1 191 ? 22.686 -5.311 -70.578 1.00 46.25 191 PRO A CA 1
ATOM 1512 C C . PRO A 1 191 ? 23.620 -6.499 -70.309 1.00 46.25 191 PRO A C 1
ATOM 1514 O O . PRO A 1 191 ? 24.839 -6.343 -70.254 1.00 46.25 191 PRO A O 1
ATOM 1517 N N . VAL A 1 192 ? 23.039 -7.683 -70.135 1.00 55.12 192 VAL A N 1
ATOM 1518 C CA . VAL A 1 192 ? 23.752 -8.965 -70.097 1.00 55.12 192 VAL A CA 1
ATOM 1519 C C . VAL A 1 192 ? 23.831 -9.510 -71.527 1.00 55.12 192 VAL A C 1
ATOM 1521 O O . VAL A 1 192 ? 22.843 -10.009 -72.051 1.00 55.12 192 VAL A O 1
ATOM 1524 N N . GLY A 1 193 ? 24.987 -9.364 -72.180 1.00 42.00 193 GLY A N 1
ATOM 1525 C CA . GLY A 1 193 ? 25.357 -10.191 -73.339 1.00 42.00 193 GLY A CA 1
ATOM 1526 C C . GLY A 1 193 ? 25.949 -11.499 -72.808 1.00 42.00 193 GLY A C 1
ATOM 1527 O O . GLY A 1 193 ? 26.686 -11.469 -71.828 1.00 42.00 193 GLY A O 1
ATOM 1528 N N . GLY A 1 194 ? 25.608 -12.685 -73.301 1.00 43.94 194 GLY A N 1
ATOM 1529 C CA . GLY A 1 194 ? 25.390 -13.042 -74.700 1.00 43.94 194 GLY A CA 1
ATOM 1530 C C . GLY A 1 194 ? 26.534 -13.979 -75.083 1.00 43.94 194 GLY A C 1
ATOM 1531 O O . GLY A 1 194 ? 27.526 -13.533 -75.643 1.00 43.94 194 GLY A O 1
ATOM 1532 N N . GLY A 1 195 ? 26.451 -15.240 -74.651 1.00 39.00 195 GLY A N 1
ATOM 1533 C CA . GLY A 1 195 ? 27.424 -16.271 -75.004 1.00 39.00 195 GLY A CA 1
ATOM 1534 C C . GLY A 1 195 ? 27.033 -16.912 -76.328 1.00 39.00 195 GLY A C 1
ATOM 1535 O O . GLY A 1 195 ? 26.141 -17.755 -76.354 1.00 39.00 195 GLY A O 1
ATOM 1536 N N . GLU A 1 196 ? 27.685 -16.501 -77.412 1.00 43.09 196 GLU A N 1
ATOM 1537 C CA . GLU A 1 196 ? 27.732 -17.268 -78.656 1.00 43.09 196 GLU A CA 1
ATOM 1538 C C . GLU A 1 196 ? 28.843 -18.320 -78.532 1.00 43.09 196 GLU A C 1
ATOM 1540 O O . GLU A 1 196 ? 30.015 -17.985 -78.368 1.00 43.09 196 GLU A O 1
ATOM 1545 N N . ASN A 1 197 ? 28.461 -19.597 -78.591 1.00 41.28 197 ASN A N 1
ATOM 1546 C CA . ASN A 1 197 ? 29.373 -20.704 -78.867 1.00 41.28 197 ASN A CA 1
ATOM 1547 C C . ASN A 1 197 ? 29.525 -20.823 -80.387 1.00 41.28 197 ASN A C 1
ATOM 1549 O O . ASN A 1 197 ? 28.523 -20.945 -81.092 1.00 41.28 197 ASN A O 1
ATOM 1553 N N . VAL A 1 198 ? 30.763 -20.839 -80.877 1.00 44.94 198 VAL A N 1
ATOM 1554 C CA . VAL A 1 198 ? 31.091 -21.165 -82.268 1.00 44.94 198 VAL A CA 1
ATOM 1555 C C . VAL A 1 198 ? 32.186 -22.226 -82.273 1.00 44.94 198 VAL A C 1
ATOM 1557 O O . VAL A 1 198 ? 33.226 -22.012 -81.652 1.00 44.94 198 VAL A O 1
ATOM 1560 N N . GLY A 1 199 ? 31.953 -23.301 -83.035 1.00 40.03 199 GLY A N 1
ATOM 1561 C CA . GLY A 1 199 ? 32.985 -24.197 -83.574 1.00 40.03 199 GLY A CA 1
ATOM 1562 C C . GLY A 1 199 ? 33.158 -25.507 -82.837 1.00 40.03 199 GLY A C 1
ATOM 1563 O O . GLY A 1 199 ? 34.049 -25.554 -81.967 1.00 40.03 199 GLY A O 1
#

Foldseek 3Di:
DCLVVVVVVCVVVVDDDDDDDDLVCVVNCPPDPVNVVVDDDDDDDAQDPVDPVSLVVLLVLQVVVQVPQPAQDRDPCSVVSVVLCLQCVRPSVSSVVLVVQLSVVCVVVVHRYRDPVSSVVSTDDPVVSVVVVVSRVVSVVSVPPPPPCVVVCVVVVVDPPPPPPPPPDDDDDDDDDDDDDDDDDDDDDDDDDDDDDDD

pLDDT: mean 78.27, std 20.27, range [29.31, 97.62]

Organism: NCBI:txid1828758

Sequence (199 aa):
MQVATIKSLANLTGVKFVLAGTYDLLILRNLSAQLCRRSLDIHFERYKAENEEDLKAFRGVVQTFQRHLPFEQEPDLLQYWDFCYERSFGCVGILKDWLSQALATALLEGAKTLTLSHLISSAYSQEQCIIIVNETRLGEKQLEFTSDSSALRIALGLESHQVSVTHNASQATNTKSRRSSTGNTKPQRRPVGGGENVG